Protein AF-A0A7C1J366-F1 (afdb_monomer_lite)

pLDDT: mean 77.68, std 18.74, range [32.16, 97.38]

Radius of gyration: 29.58 Å; chains: 1; bounding box: 97×40×76 Å

Structure (mmCIF, N/CA/C/O backbone):
data_AF-A0A7C1J366-F1
#
_entry.id   AF-A0A7C1J366-F1
#
loop_
_atom_site.group_PDB
_atom_site.id
_atom_site.type_symbol
_atom_site.label_atom_id
_atom_site.label_alt_id
_atom_site.label_comp_id
_atom_site.label_asym_id
_atom_site.label_entity_id
_atom_site.label_seq_id
_atom_site.pdbx_PDB_ins_code
_atom_site.Cartn_x
_atom_site.Cartn_y
_atom_site.Cartn_z
_atom_site.occupancy
_atom_site.B_iso_or_equiv
_atom_site.auth_seq_id
_atom_site.auth_comp_id
_atom_site.auth_asym_id
_atom_site.auth_atom_id
_atom_site.pdbx_PDB_model_num
ATOM 1 N N . MET A 1 1 ? -2.722 27.317 -12.656 1.00 33.97 1 MET A N 1
ATOM 2 C CA . MET A 1 1 ? -3.187 26.044 -12.069 1.00 33.97 1 MET A CA 1
ATOM 3 C C . MET A 1 1 ? -2.224 24.951 -12.498 1.00 33.97 1 MET A C 1
ATOM 5 O O . MET A 1 1 ? -2.303 24.473 -13.621 1.00 33.97 1 MET A O 1
ATOM 9 N N . THR A 1 2 ? -1.242 24.641 -11.659 1.00 32.16 2 THR A N 1
ATOM 10 C CA . THR A 1 2 ? -0.221 23.619 -11.919 1.00 32.16 2 THR A CA 1
ATOM 11 C C . THR A 1 2 ? -0.740 22.304 -11.351 1.00 32.16 2 THR A C 1
ATOM 13 O O . THR A 1 2 ? -0.816 22.139 -10.141 1.00 32.16 2 THR A O 1
ATOM 16 N N . LYS A 1 3 ? -1.196 21.409 -12.230 1.00 42.47 3 LYS A N 1
ATOM 17 C CA . LYS A 1 3 ? -1.697 20.077 -11.874 1.00 42.47 3 LYS A CA 1
ATOM 18 C C . LYS A 1 3 ? -0.502 19.249 -11.385 1.00 42.47 3 LYS A C 1
ATOM 20 O O . LYS A 1 3 ? 0.355 18.898 -12.195 1.00 42.47 3 LYS A O 1
ATOM 25 N N . THR A 1 4 ? -0.387 19.021 -10.079 1.00 45.22 4 THR A N 1
ATOM 26 C CA . THR A 1 4 ? 0.684 18.196 -9.503 1.00 45.22 4 THR A CA 1
ATOM 27 C C . THR A 1 4 ? 0.460 16.754 -9.952 1.00 45.22 4 THR A C 1
ATOM 29 O O . THR A 1 4 ? -0.556 16.151 -9.617 1.00 45.22 4 THR A O 1
ATOM 32 N N . ARG A 1 5 ? 1.351 16.236 -10.800 1.00 50.66 5 ARG A N 1
ATOM 33 C CA . ARG A 1 5 ? 1.249 14.886 -11.367 1.00 50.66 5 ARG A CA 1
ATOM 34 C C . ARG A 1 5 ? 1.701 13.880 -10.311 1.00 50.66 5 ARG A C 1
ATOM 36 O O . ARG A 1 5 ? 2.807 14.007 -9.798 1.00 50.66 5 ARG A O 1
ATOM 43 N N . SER A 1 6 ? 0.847 12.911 -9.985 1.00 59.91 6 SER A N 1
ATOM 44 C CA . SER A 1 6 ? 1.122 11.853 -8.996 1.00 59.91 6 SER A CA 1
ATOM 45 C C . SER A 1 6 ? 1.938 10.686 -9.578 1.00 59.91 6 SER A C 1
ATOM 47 O O . SER A 1 6 ? 2.072 9.643 -8.941 1.00 59.91 6 SER A O 1
ATOM 49 N N . SER A 1 7 ? 2.443 10.826 -10.802 1.00 71.31 7 SER A N 1
ATOM 50 C CA . SER A 1 7 ? 3.133 9.775 -11.539 1.00 71.31 7 SER A CA 1
ATOM 51 C C . SER A 1 7 ? 4.646 9.962 -11.530 1.00 71.31 7 SER A C 1
ATOM 53 O O . SER A 1 7 ? 5.174 11.064 -11.711 1.00 71.31 7 SER A O 1
ATOM 55 N N . SER A 1 8 ? 5.355 8.846 -11.377 1.00 75.38 8 SER A N 1
ATOM 56 C CA . SER A 1 8 ? 6.810 8.804 -11.486 1.00 75.38 8 SER A CA 1
ATOM 57 C C . SER A 1 8 ? 7.210 8.591 -12.949 1.00 75.38 8 SER A C 1
ATOM 59 O O . SER A 1 8 ? 6.760 7.620 -13.566 1.00 75.38 8 SER A O 1
ATOM 61 N N . PRO A 1 9 ? 8.045 9.469 -13.539 1.00 88.75 9 PRO A N 1
ATOM 62 C CA . PRO A 1 9 ? 8.523 9.269 -14.898 1.00 88.75 9 PRO A CA 1
ATOM 63 C C . PRO A 1 9 ? 9.498 8.091 -14.950 1.00 88.75 9 PRO A C 1
ATOM 65 O O . PRO A 1 9 ? 10.551 8.119 -14.315 1.00 88.75 9 PRO A O 1
ATOM 68 N N . MET A 1 10 ? 9.183 7.096 -15.773 1.00 88.75 10 MET A N 1
ATOM 69 C CA . MET A 1 10 ? 10.062 5.971 -16.078 1.00 88.75 10 MET A CA 1
ATOM 70 C C . MET A 1 10 ? 10.654 6.113 -17.483 1.00 88.75 10 MET A C 1
ATOM 72 O O . MET A 1 10 ? 9.928 6.441 -18.426 1.00 88.75 10 MET A O 1
ATOM 76 N N . PRO A 1 11 ? 11.963 5.874 -17.670 1.00 91.44 11 PRO A N 1
ATOM 77 C CA . PRO A 1 11 ? 12.565 5.758 -18.990 1.00 91.44 11 PRO A CA 1
ATOM 78 C C . PRO A 1 11 ? 11.819 4.741 -19.858 1.00 91.44 11 PRO A C 1
ATOM 80 O O . PRO A 1 11 ? 11.617 3.591 -19.477 1.00 91.44 11 PRO A O 1
ATOM 83 N N . ARG A 1 12 ? 11.438 5.136 -21.073 1.00 93.44 12 ARG A N 1
ATOM 84 C CA . ARG A 1 12 ? 10.648 4.285 -21.975 1.00 93.44 12 ARG A CA 1
ATOM 85 C C . ARG A 1 12 ? 11.358 2.979 -22.346 1.00 93.44 12 ARG A C 1
ATOM 87 O O . ARG A 1 12 ? 10.708 1.989 -22.644 1.00 93.44 12 ARG A O 1
ATOM 94 N N . ASN A 1 13 ? 12.689 2.963 -22.334 1.00 92.31 13 ASN A N 1
ATOM 95 C CA . ASN A 1 13 ? 13.483 1.756 -22.568 1.00 92.31 13 ASN A CA 1
ATOM 96 C C . ASN A 1 13 ? 13.449 0.754 -21.401 1.00 92.31 13 ASN A C 1
ATOM 98 O O . ASN A 1 13 ? 13.840 -0.388 -21.617 1.00 92.31 13 ASN A O 1
ATOM 102 N N . GLN A 1 14 ? 13.006 1.164 -20.210 1.00 94.62 14 GLN A N 1
ATOM 103 C CA . GLN A 1 14 ? 12.816 0.284 -19.054 1.00 94.62 14 GLN A CA 1
ATOM 104 C C . GLN A 1 14 ? 11.424 -0.348 -19.018 1.00 94.62 14 GLN A C 1
ATOM 106 O O . GLN A 1 14 ? 11.221 -1.276 -18.246 1.00 94.62 14 GLN A O 1
ATOM 111 N N . VAL A 1 15 ? 10.481 0.114 -19.845 1.00 94.81 15 VAL A N 1
ATOM 112 C CA . VAL A 1 15 ? 9.147 -0.487 -19.963 1.00 94.81 15 VAL A CA 1
ATOM 113 C C . VAL A 1 15 ? 9.101 -1.324 -21.240 1.00 94.81 15 VAL A C 1
ATOM 115 O O . VAL A 1 15 ? 9.278 -0.808 -22.348 1.00 94.81 15 VAL A O 1
ATOM 118 N N . PHE A 1 16 ? 8.910 -2.631 -21.100 1.00 96.44 16 PHE A N 1
ATOM 119 C CA . PHE A 1 16 ? 8.912 -3.578 -22.217 1.00 96.44 16 PHE A CA 1
ATOM 120 C C . PHE A 1 16 ? 7.967 -4.750 -21.972 1.00 96.44 16 PHE A C 1
ATOM 122 O O . PHE A 1 16 ? 7.387 -4.895 -20.900 1.00 96.44 16 PHE A O 1
ATOM 129 N N . ILE A 1 17 ? 7.780 -5.553 -23.012 1.00 97.12 17 ILE A N 1
ATOM 130 C CA . ILE A 1 17 ? 6.954 -6.752 -22.997 1.00 97.12 17 ILE A CA 1
ATOM 131 C C . ILE A 1 17 ? 7.891 -7.957 -22.960 1.00 97.12 17 ILE A C 1
ATOM 133 O O . ILE A 1 17 ? 8.842 -8.028 -23.749 1.00 97.12 17 ILE A O 1
ATOM 137 N N . LEU A 1 18 ? 7.634 -8.876 -22.036 1.00 96.94 18 LEU A N 1
ATOM 138 C CA . LEU A 1 18 ? 8.323 -10.160 -21.958 1.00 96.94 18 LEU A CA 1
ATOM 139 C C . LEU A 1 18 ? 7.844 -11.119 -23.065 1.00 96.94 18 LEU A C 1
ATOM 141 O O . LEU A 1 18 ? 6.900 -10.831 -23.803 1.00 96.94 18 LEU A O 1
ATOM 145 N N . ASP A 1 19 ? 8.526 -12.245 -23.229 1.00 97.38 19 ASP A N 1
ATOM 146 C CA . ASP A 1 19 ? 8.168 -13.295 -24.188 1.00 97.38 19 ASP A CA 1
ATOM 147 C C . ASP A 1 19 ? 6.791 -13.932 -23.913 1.00 97.38 19 ASP A C 1
ATOM 149 O O . ASP A 1 19 ? 6.092 -14.317 -24.852 1.00 97.38 19 ASP A O 1
ATOM 153 N N . ASP A 1 20 ? 6.369 -13.956 -22.648 1.00 95.31 20 ASP A N 1
ATOM 154 C CA . ASP A 1 20 ? 5.039 -14.374 -22.186 1.00 95.31 20 ASP A CA 1
ATOM 155 C C . ASP A 1 20 ? 3.918 -13.353 -22.478 1.00 95.31 20 ASP A C 1
ATOM 157 O O . ASP A 1 20 ? 2.737 -13.650 -22.286 1.00 95.31 20 ASP A O 1
ATOM 161 N N . GLY A 1 21 ? 4.264 -12.160 -22.976 1.00 95.25 21 GLY A N 1
ATOM 162 C CA . GLY A 1 21 ? 3.322 -11.082 -23.274 1.00 95.25 21 GLY A CA 1
ATOM 163 C C . GLY A 1 21 ? 3.007 -10.152 -22.097 1.00 95.25 21 GLY A C 1
ATOM 164 O O . GLY A 1 21 ? 2.276 -9.177 -22.292 1.00 95.25 21 GLY A O 1
ATOM 165 N N . SER A 1 22 ? 3.559 -10.391 -20.904 1.00 94.69 22 SER A N 1
ATOM 166 C CA . SER A 1 22 ? 3.418 -9.485 -19.762 1.00 94.69 22 SER A CA 1
ATOM 167 C C . SER A 1 22 ? 4.140 -8.168 -20.014 1.00 94.69 22 SER A C 1
ATOM 169 O O . SER A 1 22 ? 5.283 -8.137 -20.478 1.00 94.69 22 SER A O 1
ATOM 171 N N . VAL A 1 23 ? 3.492 -7.062 -19.647 1.00 95.44 23 VAL A N 1
ATOM 172 C CA . VAL A 1 23 ? 4.115 -5.739 -19.672 1.00 95.44 23 VAL A CA 1
ATOM 173 C C . VAL A 1 23 ? 4.794 -5.486 -18.332 1.00 95.44 23 VAL A C 1
ATOM 175 O O . VAL A 1 23 ? 4.171 -5.596 -17.275 1.00 95.44 23 VAL A O 1
ATOM 178 N N . VAL A 1 24 ? 6.076 -5.140 -18.370 1.00 95.25 24 VAL A N 1
ATOM 179 C CA . VAL A 1 24 ? 6.901 -4.987 -17.174 1.00 95.25 24 VAL A CA 1
ATOM 180 C C . VAL A 1 24 ? 7.697 -3.688 -17.185 1.00 95.25 24 VAL A C 1
ATOM 182 O O . VAL A 1 24 ? 7.993 -3.129 -18.243 1.00 95.25 24 VAL A O 1
ATOM 185 N N . VAL A 1 25 ? 8.085 -3.236 -15.994 1.00 94.50 25 VAL A N 1
ATOM 186 C CA . VAL A 1 25 ? 9.129 -2.229 -15.785 1.00 94.50 25 VAL A CA 1
ATOM 187 C C . VAL A 1 25 ? 10.386 -2.892 -15.219 1.00 94.50 25 VAL A C 1
ATOM 189 O O . VAL A 1 25 ? 10.317 -3.727 -14.315 1.00 94.50 25 VAL A O 1
ATOM 192 N N . GLN A 1 26 ? 11.552 -2.540 -15.752 1.00 93.12 26 GLN A N 1
ATOM 193 C CA . GLN A 1 26 ? 12.842 -3.033 -15.285 1.00 93.12 26 GLN A CA 1
ATOM 194 C C . GLN A 1 26 ? 13.461 -2.095 -14.254 1.00 93.12 26 GLN A C 1
ATOM 196 O O . GLN A 1 26 ? 13.770 -0.943 -14.550 1.00 93.12 26 GLN A O 1
ATOM 201 N N . TRP A 1 27 ? 13.721 -2.639 -13.065 1.00 89.00 27 TRP A N 1
ATOM 202 C CA . TRP A 1 27 ? 14.336 -1.912 -11.954 1.00 89.00 27 TRP A CA 1
ATOM 203 C C . TRP A 1 27 ? 15.840 -2.167 -11.850 1.00 89.00 27 TRP A C 1
ATOM 205 O O . TRP A 1 27 ? 16.605 -1.264 -11.518 1.00 89.00 27 TRP A O 1
ATOM 215 N N . THR A 1 28 ? 16.270 -3.401 -12.125 1.00 89.81 28 THR A N 1
ATOM 216 C CA . THR A 1 28 ? 17.684 -3.803 -12.141 1.00 89.81 28 THR A CA 1
ATOM 217 C C . THR A 1 28 ? 17.957 -4.749 -13.310 1.00 89.81 28 THR A C 1
ATOM 219 O O . THR A 1 28 ? 17.043 -5.179 -14.012 1.00 89.81 28 THR A O 1
ATOM 222 N N . GLU A 1 29 ? 19.218 -5.124 -13.522 1.00 86.62 29 GLU A N 1
ATOM 223 C CA . GLU A 1 29 ? 19.607 -6.053 -14.593 1.00 86.62 29 GLU A CA 1
ATOM 224 C C . GLU A 1 29 ? 18.942 -7.434 -14.498 1.00 86.62 29 GLU A C 1
ATOM 226 O O . GLU A 1 29 ? 18.790 -8.091 -15.521 1.00 86.62 29 GLU A O 1
ATOM 231 N N . ALA A 1 30 ? 18.528 -7.852 -13.298 1.00 91.06 30 ALA A N 1
ATOM 232 C CA . ALA A 1 30 ? 17.958 -9.175 -13.035 1.00 91.06 30 ALA A CA 1
ATOM 233 C C . ALA A 1 30 ? 16.549 -9.129 -12.420 1.00 91.06 30 ALA A C 1
ATOM 235 O O . ALA A 1 30 ? 16.039 -10.160 -11.981 1.00 91.06 30 ALA A O 1
ATOM 236 N N . ARG A 1 31 ? 15.916 -7.948 -12.346 1.00 92.62 31 ARG A N 1
ATOM 237 C CA . ARG A 1 31 ? 14.615 -7.775 -11.686 1.00 92.62 31 ARG A CA 1
ATOM 238 C C . ARG A 1 31 ? 13.696 -6.854 -12.475 1.00 92.62 31 ARG A C 1
ATOM 240 O O . ARG A 1 31 ? 14.043 -5.707 -12.772 1.00 92.62 31 ARG A O 1
ATOM 247 N N . VAL A 1 32 ? 12.495 -7.357 -12.733 1.00 94.88 32 VAL A N 1
ATOM 248 C CA . VAL A 1 32 ? 11.391 -6.622 -13.358 1.00 94.88 32 VAL A CA 1
ATOM 249 C C . VAL A 1 32 ? 10.145 -6.705 -12.481 1.00 94.88 32 VAL A C 1
ATOM 251 O O . VAL A 1 32 ? 10.049 -7.560 -11.596 1.00 94.88 32 VAL A O 1
ATOM 254 N N . GLN A 1 33 ? 9.201 -5.805 -12.715 1.00 93.06 33 GLN A N 1
ATOM 255 C CA . GLN A 1 33 ? 7.905 -5.771 -12.054 1.00 93.06 33 GLN A CA 1
ATOM 256 C C . GLN A 1 33 ? 6.809 -5.722 -13.108 1.00 93.06 33 GLN A C 1
ATOM 258 O O . GLN A 1 33 ? 6.866 -4.905 -14.025 1.00 93.06 33 GLN A O 1
ATOM 263 N N . ASP A 1 34 ? 5.822 -6.594 -12.975 1.00 92.81 34 ASP A N 1
ATOM 264 C CA . ASP A 1 34 ? 4.633 -6.577 -13.813 1.00 92.81 34 ASP A CA 1
ATOM 265 C C . ASP A 1 34 ? 3.788 -5.334 -13.519 1.00 92.81 34 ASP A C 1
ATOM 267 O O . ASP A 1 34 ? 3.461 -5.065 -12.365 1.00 92.81 34 ASP A O 1
ATOM 271 N N . ILE A 1 35 ? 3.455 -4.555 -14.551 1.00 89.56 35 ILE A N 1
ATOM 272 C CA . ILE A 1 35 ? 2.792 -3.260 -14.341 1.00 89.56 35 ILE A CA 1
ATOM 273 C C . ILE A 1 35 ? 1.302 -3.388 -14.015 1.00 89.56 35 ILE A C 1
ATOM 275 O O . ILE A 1 35 ? 0.712 -2.439 -13.512 1.00 89.56 35 ILE A O 1
ATOM 279 N N . GLN A 1 36 ? 0.685 -4.530 -14.329 1.00 86.56 36 GLN A N 1
ATOM 280 C CA . GLN A 1 36 ? -0.735 -4.771 -14.071 1.00 86.56 36 GLN A CA 1
ATOM 281 C C . GLN A 1 36 ? -0.950 -5.323 -12.664 1.00 86.56 36 GLN A C 1
ATOM 283 O O . GLN A 1 36 ? -1.889 -4.933 -11.979 1.00 86.56 36 GLN A O 1
ATOM 288 N N . THR A 1 37 ? -0.078 -6.233 -12.234 1.00 85.12 37 THR A N 1
ATOM 289 C CA . THR A 1 37 ? -0.205 -6.941 -10.950 1.00 85.12 37 THR A CA 1
ATOM 290 C C . THR A 1 37 ? 0.693 -6.374 -9.855 1.00 85.12 37 THR A C 1
ATOM 292 O O . THR A 1 37 ? 0.462 -6.643 -8.680 1.00 85.12 37 THR A O 1
ATOM 295 N N . GLY A 1 38 ? 1.738 -5.626 -10.213 1.00 87.12 38 GLY A N 1
ATOM 296 C CA . GLY A 1 38 ? 2.754 -5.145 -9.276 1.00 87.12 38 GLY A CA 1
ATOM 297 C C . GLY A 1 38 ? 3.751 -6.214 -8.812 1.00 87.12 38 GLY A C 1
ATOM 298 O O . GLY A 1 38 ? 4.666 -5.908 -8.046 1.00 87.12 38 GLY A O 1
ATOM 299 N N . VAL A 1 39 ? 3.619 -7.460 -9.279 1.00 87.44 39 VAL A N 1
ATOM 300 C CA . VAL A 1 39 ? 4.450 -8.588 -8.842 1.00 87.44 39 VAL A CA 1
ATOM 301 C C . VAL A 1 39 ? 5.865 -8.471 -9.402 1.00 87.44 39 VAL A C 1
ATOM 303 O O . VAL A 1 39 ? 6.073 -8.309 -10.609 1.00 87.44 39 VAL A O 1
ATOM 306 N N . TYR A 1 40 ? 6.858 -8.608 -8.522 1.00 92.50 40 TYR A N 1
ATOM 307 C CA . TYR A 1 40 ? 8.259 -8.705 -8.915 1.00 92.50 40 TYR A CA 1
ATOM 308 C C . TYR A 1 40 ? 8.611 -10.110 -9.381 1.00 92.50 40 TYR A C 1
ATOM 310 O O . TYR A 1 40 ? 8.213 -11.104 -8.776 1.00 92.50 40 TYR A O 1
ATOM 318 N N . ARG A 1 41 ? 9.441 -10.184 -10.418 1.00 93.31 41 ARG A N 1
ATOM 319 C CA . ARG A 1 41 ? 9.977 -11.444 -10.923 1.00 93.31 41 ARG A CA 1
ATOM 320 C C . ARG A 1 41 ? 11.443 -11.300 -11.319 1.00 93.31 41 ARG A C 1
ATOM 322 O O . ARG A 1 41 ? 11.921 -10.207 -11.644 1.00 93.31 41 ARG A O 1
ATOM 329 N N . ASN A 1 42 ? 12.151 -12.424 -11.262 1.00 95.19 42 ASN A N 1
ATOM 330 C CA . ASN A 1 42 ? 13.498 -12.519 -11.808 1.00 95.19 42 ASN A CA 1
ATOM 331 C C . ASN A 1 42 ? 13.432 -12.315 -13.321 1.00 95.19 42 ASN A C 1
ATOM 333 O O . ASN A 1 42 ? 12.491 -12.770 -13.967 1.00 95.19 42 ASN A O 1
ATOM 337 N N . TYR A 1 43 ? 14.432 -11.631 -13.859 1.00 95.06 43 TYR A N 1
ATOM 338 C CA . TYR A 1 43 ? 14.529 -11.327 -15.277 1.00 95.06 43 TYR A CA 1
ATOM 339 C C . TYR A 1 43 ? 15.848 -11.836 -15.840 1.00 95.06 43 TYR A C 1
ATOM 341 O O . TYR A 1 43 ? 16.922 -11.575 -15.293 1.00 95.06 43 TYR A O 1
ATOM 349 N N . SER A 1 44 ? 15.756 -12.544 -16.958 1.00 94.06 44 SER A N 1
ATOM 350 C CA . SER A 1 44 ? 16.869 -12.888 -17.825 1.00 94.06 44 SER A CA 1
ATOM 351 C C . SER A 1 44 ? 16.729 -12.146 -19.156 1.00 94.06 44 SER A C 1
ATOM 353 O O . SER A 1 44 ? 15.622 -12.025 -19.673 1.00 94.06 44 SER A O 1
ATOM 355 N N . PRO A 1 45 ? 17.832 -11.742 -19.812 1.00 94.00 45 PRO A N 1
ATOM 356 C CA . PRO A 1 45 ? 17.776 -11.181 -21.165 1.00 94.00 45 PRO A CA 1
ATOM 357 C C . PRO A 1 45 ? 17.087 -12.076 -22.209 1.00 94.00 45 PRO A C 1
ATOM 359 O O . PRO A 1 45 ? 16.720 -11.590 -23.273 1.00 94.00 45 PRO A O 1
ATOM 362 N N . LYS A 1 46 ? 16.934 -13.379 -21.931 1.00 96.06 46 LYS A N 1
ATOM 363 C CA . LYS A 1 46 ? 16.194 -14.323 -22.781 1.00 96.06 46 LYS A CA 1
ATOM 364 C C . LYS A 1 46 ? 14.678 -14.133 -22.716 1.00 96.06 46 LYS A C 1
ATOM 366 O O . LYS A 1 46 ? 14.013 -14.459 -23.688 1.00 96.06 46 LYS A O 1
ATOM 371 N N . ASP A 1 47 ? 14.182 -13.582 -21.612 1.00 94.31 47 ASP A N 1
ATOM 372 C CA . ASP A 1 47 ? 12.758 -13.341 -21.365 1.00 94.31 47 ASP A CA 1
ATOM 373 C C . ASP A 1 47 ? 12.299 -12.042 -22.051 1.00 94.31 47 ASP A C 1
ATOM 375 O O . ASP A 1 47 ? 11.118 -11.710 -22.072 1.00 94.31 47 ASP A O 1
ATOM 379 N N . PHE A 1 48 ? 13.234 -11.258 -22.604 1.00 96.62 48 PHE A N 1
ATOM 380 C CA . PHE A 1 48 ? 12.911 -10.049 -23.347 1.00 96.62 48 PHE A CA 1
ATOM 381 C C . PHE A 1 48 ? 12.169 -10.399 -24.641 1.00 96.62 48 PHE A C 1
ATOM 383 O O . PHE A 1 48 ? 12.750 -10.959 -25.571 1.00 96.62 48 PHE A O 1
ATOM 390 N N . GLY A 1 49 ? 10.904 -9.990 -24.733 1.00 96.50 49 GLY A N 1
ATOM 391 C CA . GLY A 1 49 ? 10.113 -10.112 -25.950 1.00 96.50 49 GLY A CA 1
ATOM 392 C C . GLY A 1 49 ? 10.372 -8.938 -26.888 1.00 96.50 49 GLY A C 1
ATOM 393 O O . GLY A 1 49 ? 11.047 -9.058 -27.913 1.00 96.50 49 GLY A O 1
ATOM 394 N N . ARG A 1 50 ? 9.808 -7.772 -26.556 1.00 97.19 50 ARG A N 1
ATOM 395 C CA . ARG A 1 50 ? 9.949 -6.554 -27.370 1.00 97.19 50 ARG A CA 1
ATOM 396 C C . ARG A 1 50 ? 9.617 -5.279 -26.606 1.00 97.19 50 ARG A C 1
ATOM 398 O O . ARG A 1 50 ? 8.988 -5.292 -25.556 1.00 97.19 50 ARG A O 1
ATOM 405 N N . ARG A 1 51 ? 9.987 -4.137 -27.188 1.00 95.62 51 ARG A N 1
ATOM 406 C CA . ARG A 1 51 ? 9.610 -2.809 -26.676 1.00 95.62 51 ARG A CA 1
ATOM 407 C C . ARG A 1 51 ? 8.139 -2.493 -26.955 1.00 95.62 51 ARG A C 1
ATOM 409 O O . ARG A 1 51 ? 7.596 -2.956 -27.962 1.00 95.62 51 ARG A O 1
ATOM 416 N N . LEU A 1 52 ? 7.549 -1.637 -26.116 1.00 95.25 52 LEU A N 1
ATOM 417 C CA . LEU A 1 52 ?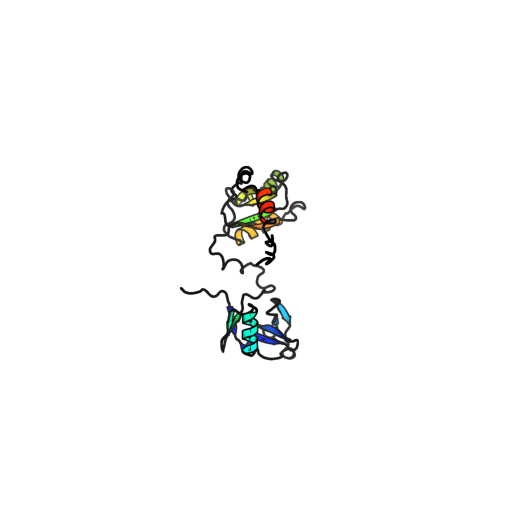 6.211 -1.100 -26.360 1.00 95.25 52 LEU A CA 1
ATOM 418 C C . LEU A 1 52 ? 6.222 -0.086 -27.500 1.00 95.25 52 LEU A C 1
ATOM 420 O O . LEU A 1 52 ? 7.005 0.877 -27.515 1.00 95.25 52 LEU A O 1
ATOM 424 N N . ASN A 1 53 ? 5.297 -0.281 -28.429 1.00 96.25 53 ASN A N 1
ATOM 425 C CA . ASN A 1 53 ? 4.973 0.718 -29.435 1.00 96.25 53 ASN A CA 1
ATOM 426 C C . ASN A 1 53 ? 3.982 1.761 -28.874 1.00 96.25 53 ASN A C 1
ATOM 428 O O . ASN A 1 53 ? 3.446 1.612 -27.777 1.00 96.25 53 ASN A O 1
ATOM 432 N N . ASP A 1 54 ? 3.765 2.849 -29.615 1.00 96.44 54 ASP A N 1
ATOM 433 C CA . ASP A 1 54 ? 2.862 3.925 -29.176 1.00 96.44 54 ASP A CA 1
ATOM 434 C C . ASP A 1 54 ? 1.407 3.454 -29.053 1.00 96.44 54 ASP A C 1
ATOM 436 O O . ASP A 1 54 ? 0.694 3.917 -28.173 1.00 96.44 54 ASP A O 1
ATOM 440 N N . TYR A 1 55 ? 0.978 2.504 -29.888 1.00 96.94 55 TYR A N 1
ATOM 441 C CA . TYR A 1 55 ? -0.376 1.952 -29.832 1.00 96.94 55 TYR A CA 1
ATOM 442 C C . TYR A 1 55 ? -0.633 1.199 -28.518 1.00 96.94 55 TYR A C 1
ATOM 444 O O . TYR A 1 55 ? -1.697 1.317 -27.923 1.00 96.94 55 TYR A O 1
ATOM 452 N N . GLU A 1 56 ? 0.355 0.457 -28.025 1.00 95.50 56 GLU A N 1
ATOM 453 C CA . GLU A 1 56 ? 0.272 -0.254 -26.749 1.00 95.50 56 GLU A CA 1
ATOM 454 C C . GLU A 1 56 ? 0.299 0.690 -25.559 1.00 95.50 56 GLU A C 1
ATOM 456 O O . GLU A 1 56 ? -0.443 0.479 -24.606 1.00 95.50 56 GLU A O 1
ATOM 461 N N . LEU A 1 57 ? 1.120 1.740 -25.625 1.00 94.69 57 LEU A N 1
ATOM 462 C CA . LEU A 1 57 ? 1.123 2.779 -24.601 1.00 94.69 57 LEU A CA 1
ATOM 463 C C . LEU A 1 57 ? -0.234 3.488 -24.542 1.00 94.69 57 LEU A C 1
ATOM 465 O O . LEU A 1 57 ? -0.766 3.663 -23.451 1.00 94.69 57 LEU A O 1
ATOM 469 N N . GLU A 1 58 ? -0.844 3.812 -25.685 1.00 95.19 58 GLU A N 1
ATOM 470 C CA . GLU A 1 58 ? -2.186 4.403 -25.694 1.00 95.19 58 GLU A CA 1
ATOM 471 C C . GLU A 1 58 ? -3.223 3.449 -25.080 1.00 95.19 58 GLU A C 1
ATOM 473 O O . GLU A 1 58 ? -4.005 3.872 -24.234 1.00 95.19 58 GLU A O 1
ATOM 478 N N . ARG A 1 59 ? -3.170 2.141 -25.375 1.00 93.44 59 ARG A N 1
ATOM 479 C CA . ARG A 1 59 ? -4.062 1.162 -24.718 1.00 93.44 59 ARG A CA 1
ATOM 480 C C . ARG A 1 59 ? -3.849 1.085 -23.206 1.00 93.44 59 ARG A C 1
ATOM 482 O O . ARG A 1 59 ? -4.820 1.006 -22.462 1.00 93.44 59 ARG A O 1
ATOM 489 N N . LEU A 1 60 ? -2.603 1.115 -22.732 1.00 90.94 60 LEU A N 1
ATOM 490 C CA . LEU A 1 60 ? -2.317 1.134 -21.292 1.00 90.94 60 LEU A CA 1
ATOM 491 C C . LEU A 1 60 ? -2.828 2.414 -20.623 1.00 90.94 60 LEU A C 1
ATOM 493 O O . LEU A 1 60 ? -3.206 2.394 -19.452 1.00 90.94 60 LEU A O 1
ATOM 497 N N . LYS A 1 61 ? -2.851 3.525 -21.362 1.00 90.50 61 LYS A N 1
ATOM 498 C CA . LYS A 1 61 ? -3.387 4.801 -20.892 1.00 90.50 61 LYS A CA 1
ATOM 499 C C . LYS A 1 61 ? -4.908 4.760 -20.797 1.00 90.50 61 LYS A C 1
ATOM 501 O O . LYS A 1 61 ? -5.463 5.155 -19.779 1.00 90.50 61 LYS A O 1
ATOM 506 N N . GLU A 1 62 ? -5.575 4.213 -21.814 1.00 87.50 62 GLU A N 1
ATOM 507 C CA . GLU A 1 62 ? -7.023 3.957 -21.804 1.00 87.50 62 GLU A CA 1
ATOM 508 C C . GLU A 1 62 ? -7.439 3.028 -20.651 1.00 87.50 62 GLU A C 1
ATOM 510 O O . GLU A 1 62 ? -8.511 3.195 -20.077 1.00 87.50 62 GLU A O 1
ATOM 515 N N . GLN A 1 63 ? -6.576 2.079 -20.276 1.00 84.94 63 GLN A N 1
ATOM 516 C CA . GLN A 1 63 ? -6.773 1.175 -19.138 1.00 84.94 63 GLN A CA 1
ATOM 517 C C . GLN A 1 63 ? -6.482 1.813 -17.770 1.00 84.94 63 GLN A C 1
ATOM 519 O O . GLN A 1 63 ? -6.670 1.157 -16.749 1.00 84.94 63 GLN A O 1
ATOM 524 N N . GLY A 1 64 ? -6.006 3.062 -17.724 1.00 86.06 64 GLY A N 1
ATOM 525 C CA . GLY A 1 64 ? -5.646 3.732 -16.474 1.00 86.06 64 GLY A CA 1
ATOM 526 C C . GLY A 1 64 ? -4.394 3.165 -15.797 1.00 86.06 64 GLY A C 1
ATOM 527 O O . GLY A 1 64 ? -4.221 3.347 -14.598 1.00 86.06 64 GLY A O 1
ATOM 528 N N . ILE A 1 65 ? -3.519 2.478 -16.541 1.00 86.00 65 ILE A N 1
ATOM 529 C CA . ILE A 1 65 ? -2.242 1.946 -16.029 1.00 86.00 65 ILE A CA 1
ATOM 530 C C . ILE A 1 65 ? -1.133 3.000 -16.150 1.00 86.00 65 ILE A C 1
ATOM 532 O O . ILE A 1 65 ? -0.281 3.134 -15.269 1.00 86.00 65 ILE A O 1
ATOM 536 N N . ILE A 1 66 ? -1.159 3.796 -17.222 1.00 89.88 66 ILE A N 1
ATOM 537 C CA . ILE A 1 66 ? -0.241 4.925 -17.420 1.00 89.88 66 ILE A CA 1
ATOM 538 C C . ILE A 1 66 ? -1.017 6.238 -17.523 1.00 89.88 66 ILE A C 1
ATOM 540 O O . ILE A 1 66 ? -2.106 6.281 -18.087 1.00 89.88 66 ILE A O 1
ATOM 544 N N . GLU A 1 67 ? -0.447 7.322 -17.007 1.00 89.62 67 GLU A N 1
ATOM 545 C CA . GLU A 1 67 ? -1.048 8.658 -17.067 1.00 89.62 67 GLU A CA 1
ATOM 546 C C . GLU A 1 67 ? -0.746 9.333 -18.414 1.00 89.62 67 GLU A C 1
ATOM 548 O O . GLU A 1 67 ? -1.624 9.871 -19.092 1.00 89.62 67 GLU A O 1
ATOM 553 N N . GLU A 1 68 ? 0.523 9.300 -18.820 1.00 93.06 68 GLU A N 1
ATOM 554 C CA . GLU A 1 68 ? 1.021 9.959 -20.023 1.00 93.06 68 GLU A CA 1
ATOM 555 C C . GLU A 1 68 ? 2.286 9.252 -20.526 1.00 93.06 68 GLU A C 1
ATOM 557 O O . GLU A 1 68 ? 2.976 8.555 -19.783 1.00 93.06 68 GLU A O 1
ATOM 562 N N . TYR A 1 69 ? 2.632 9.444 -21.794 1.00 95.38 69 TYR A N 1
ATOM 563 C CA . TYR A 1 69 ? 3.915 9.011 -22.331 1.00 95.38 69 TYR A CA 1
ATOM 564 C C . TYR A 1 69 ? 4.418 9.979 -23.397 1.00 95.38 69 TYR A C 1
ATOM 566 O O . TYR A 1 69 ? 3.664 10.731 -24.012 1.00 95.38 69 TYR A O 1
ATOM 574 N N . ASN A 1 70 ? 5.725 9.947 -23.628 1.00 94.81 70 ASN A N 1
ATOM 575 C CA . ASN A 1 70 ? 6.363 10.639 -24.733 1.00 94.81 70 ASN A CA 1
ATOM 576 C C . ASN A 1 70 ? 7.457 9.752 -25.362 1.00 94.81 70 ASN A C 1
ATOM 578 O O . ASN A 1 70 ? 7.475 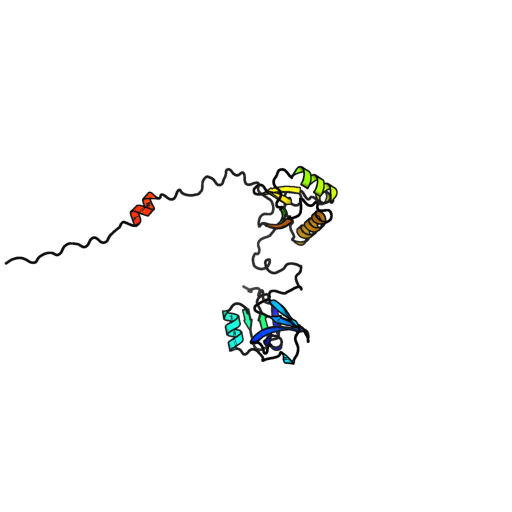8.526 -25.215 1.00 94.81 70 ASN A O 1
ATOM 582 N N . ARG A 1 71 ? 8.370 10.363 -26.124 1.00 94.44 71 ARG A N 1
ATOM 583 C CA . ARG A 1 71 ? 9.450 9.636 -26.812 1.00 94.44 71 ARG A CA 1
ATOM 584 C C . ARG A 1 71 ? 10.480 9.020 -25.860 1.00 94.44 71 ARG A C 1
ATOM 586 O O . ARG A 1 71 ? 11.062 7.997 -26.206 1.00 94.44 71 ARG A O 1
ATOM 593 N N . SER A 1 72 ? 10.731 9.631 -24.706 1.00 93.00 72 SER A N 1
ATOM 594 C CA . SER A 1 72 ? 11.783 9.222 -23.766 1.00 93.00 72 SER A CA 1
ATOM 595 C C . SER A 1 72 ? 11.251 8.579 -22.492 1.00 93.00 72 SER A C 1
ATOM 597 O O . SER A 1 72 ? 11.979 7.829 -21.846 1.00 93.00 72 SER A O 1
ATOM 599 N N . SER A 1 73 ? 10.009 8.874 -22.121 1.00 93.19 73 SER A N 1
ATOM 600 C CA . SER A 1 73 ? 9.489 8.630 -20.781 1.00 93.19 73 SER A CA 1
ATOM 601 C C . SER A 1 73 ? 8.036 8.172 -20.818 1.00 93.19 73 SER A C 1
ATOM 603 O O . SER A 1 73 ? 7.265 8.569 -21.692 1.00 93.19 73 SER A O 1
ATOM 605 N N . VAL A 1 74 ? 7.676 7.345 -19.846 1.00 92.69 74 VAL A N 1
ATOM 606 C CA . VAL A 1 74 ? 6.324 6.861 -19.578 1.00 92.69 74 VAL A CA 1
ATOM 607 C C . VAL A 1 74 ? 6.016 7.185 -18.120 1.00 92.69 74 VAL A C 1
ATOM 609 O O . VAL A 1 74 ? 6.810 6.875 -17.239 1.00 92.69 74 VAL A O 1
ATOM 612 N N . TRP A 1 75 ? 4.889 7.834 -17.863 1.00 91.88 75 TRP A N 1
ATOM 613 C CA . TRP A 1 75 ? 4.416 8.161 -16.524 1.00 91.88 75 TRP A CA 1
ATOM 614 C C . TRP A 1 75 ? 3.449 7.073 -16.089 1.00 91.88 75 TRP A C 1
ATOM 616 O O . TRP A 1 75 ? 2.311 7.031 -16.552 1.00 91.88 75 TRP A O 1
ATOM 626 N N . LEU A 1 76 ? 3.921 6.166 -15.239 1.00 86.44 76 LEU A N 1
ATOM 627 C CA . LEU A 1 76 ? 3.090 5.104 -14.683 1.00 86.44 76 LEU A CA 1
ATOM 628 C C . LEU A 1 76 ? 2.258 5.688 -13.535 1.00 86.44 76 LEU A C 1
ATOM 630 O O . LEU A 1 76 ? 2.779 6.481 -12.740 1.00 86.44 76 LEU A O 1
ATOM 634 N N . TYR A 1 77 ? 0.985 5.297 -13.434 1.00 79.44 77 TYR A N 1
ATOM 635 C CA . TYR A 1 77 ? 0.288 5.433 -12.156 1.00 79.44 77 TYR A CA 1
ATOM 636 C C . TYR A 1 77 ? 1.023 4.577 -11.125 1.00 79.44 77 TYR A C 1
ATOM 638 O O . TYR A 1 77 ? 1.677 3.604 -11.507 1.00 79.44 77 TYR A O 1
ATOM 646 N N . ALA A 1 78 ? 0.995 4.981 -9.852 1.00 62.53 78 ALA A N 1
ATOM 647 C CA . ALA A 1 78 ? 1.767 4.315 -8.810 1.00 62.53 78 ALA A CA 1
ATOM 648 C C . ALA A 1 78 ? 1.574 2.796 -8.897 1.00 62.53 78 ALA A C 1
ATOM 650 O O . ALA A 1 78 ? 0.468 2.288 -8.708 1.00 62.53 78 ALA A O 1
ATOM 651 N N . LEU A 1 79 ? 2.646 2.095 -9.271 1.00 57.25 79 LEU A N 1
ATOM 652 C CA . LEU A 1 79 ? 2.622 0.648 -9.383 1.00 57.25 79 LEU A CA 1
ATOM 653 C C . LEU A 1 79 ? 2.359 0.073 -7.986 1.00 57.25 79 LEU A C 1
ATOM 655 O O . LEU A 1 79 ? 2.820 0.664 -7.004 1.00 57.25 79 LEU A O 1
ATOM 659 N N . PRO A 1 80 ? 1.681 -1.079 -7.864 1.00 47.75 80 PRO A N 1
ATOM 660 C CA . PRO A 1 80 ? 1.643 -1.813 -6.608 1.00 47.75 80 PRO A CA 1
ATOM 661 C C . PRO A 1 80 ? 3.065 -2.318 -6.329 1.00 47.75 80 PRO A C 1
ATOM 663 O O . PRO A 1 80 ? 3.455 -3.398 -6.760 1.00 47.75 80 PRO A O 1
ATOM 666 N N . GLU A 1 81 ? 3.912 -1.494 -5.719 1.00 45.19 81 GLU A N 1
ATOM 667 C CA . GLU A 1 81 ? 5.280 -1.864 -5.365 1.00 45.19 81 GLU A CA 1
ATOM 668 C C . GLU A 1 81 ? 5.253 -2.969 -4.305 1.00 45.19 81 GLU A C 1
ATOM 670 O O . GLU A 1 81 ? 5.118 -2.718 -3.111 1.00 45.19 81 GLU A O 1
ATOM 675 N N . GLY A 1 82 ? 5.415 -4.218 -4.744 1.00 42.50 82 GLY A N 1
ATOM 676 C CA . GLY A 1 82 ? 5.818 -5.316 -3.875 1.00 42.50 82 GLY A CA 1
ATOM 677 C C . GLY A 1 82 ? 7.113 -4.997 -3.110 1.00 42.50 82 GLY A C 1
ATOM 678 O O . GLY A 1 82 ? 8.206 -4.929 -3.665 1.00 42.50 82 GLY A O 1
ATOM 679 N N . GLU A 1 83 ? 6.987 -4.850 -1.797 1.00 41.31 83 GLU A N 1
ATOM 680 C CA . GLU A 1 83 ? 8.086 -4.957 -0.827 1.00 41.31 83 GLU A CA 1
ATOM 681 C C . GLU A 1 83 ? 9.192 -3.886 -0.871 1.00 41.31 83 GLU A C 1
ATOM 683 O O . GLU A 1 83 ? 10.281 -4.104 -0.339 1.00 41.31 83 GLU A O 1
ATOM 688 N N . ARG A 1 84 ? 8.939 -2.700 -1.439 1.00 43.28 84 ARG A N 1
ATOM 689 C CA . ARG A 1 84 ? 9.723 -1.492 -1.091 1.00 43.28 84 ARG A CA 1
ATOM 690 C C . ARG A 1 84 ? 8.955 -0.463 -0.268 1.00 43.28 84 ARG A C 1
ATOM 692 O O . ARG A 1 84 ? 9.590 0.374 0.365 1.00 43.28 84 ARG A O 1
ATOM 699 N N . PHE A 1 85 ? 7.637 -0.614 -0.161 1.00 44.91 85 PHE A N 1
ATOM 700 C CA . PHE A 1 85 ? 6.818 0.094 0.815 1.00 44.91 85 PHE A CA 1
ATOM 701 C C . PHE A 1 85 ? 6.232 -0.898 1.826 1.00 44.91 85 PHE A C 1
ATOM 703 O O . PHE A 1 85 ? 5.044 -1.193 1.801 1.00 44.91 85 PHE A O 1
ATOM 710 N N . GLN A 1 86 ? 7.055 -1.384 2.761 1.00 39.88 86 GLN A N 1
ATOM 711 C CA . GLN A 1 86 ? 6.528 -1.740 4.092 1.00 39.88 86 GLN A CA 1
ATOM 712 C C . GLN A 1 86 ? 6.244 -0.486 4.944 1.00 39.88 86 GLN A C 1
ATOM 714 O O . GLN A 1 86 ? 5.983 -0.577 6.132 1.00 39.88 86 GLN A O 1
ATOM 719 N N . SER A 1 87 ? 6.241 0.691 4.321 1.00 40.53 87 SER A N 1
ATOM 720 C CA . SER A 1 87 ? 5.806 1.945 4.916 1.00 40.53 87 SER A CA 1
ATOM 721 C C . SER A 1 87 ? 5.074 2.708 3.814 1.00 40.53 87 SER A C 1
ATOM 723 O O . SER A 1 87 ? 5.695 3.295 2.932 1.00 40.53 87 SER A O 1
ATOM 725 N N . GLN A 1 88 ? 3.753 2.525 3.769 1.00 47.88 88 GLN A N 1
ATOM 726 C CA . GLN A 1 88 ? 2.760 3.585 3.571 1.00 47.88 88 GLN A CA 1
ATOM 727 C C . GLN A 1 88 ? 3.177 4.749 2.661 1.00 47.88 88 GLN A C 1
ATOM 729 O O . GLN A 1 88 ? 4.014 5.543 3.072 1.00 47.88 88 GLN A O 1
ATOM 734 N N . ARG A 1 89 ? 2.558 4.914 1.475 1.00 40.47 89 ARG A N 1
ATOM 735 C CA . ARG A 1 89 ? 2.467 6.231 0.788 1.00 40.47 89 ARG A CA 1
ATOM 736 C C . ARG A 1 89 ? 1.705 6.264 -0.544 1.00 40.47 89 ARG A C 1
ATOM 738 O O . ARG A 1 89 ? 2.084 7.019 -1.423 1.00 40.47 89 ARG A O 1
ATOM 745 N N . ILE A 1 90 ? 0.597 5.549 -0.745 1.00 39.91 90 ILE A N 1
ATOM 746 C CA . ILE A 1 90 ? -0.346 5.967 -1.811 1.00 39.91 90 ILE A CA 1
ATOM 747 C C . ILE A 1 90 ? -1.794 5.853 -1.332 1.00 39.91 90 ILE A C 1
ATOM 749 O O 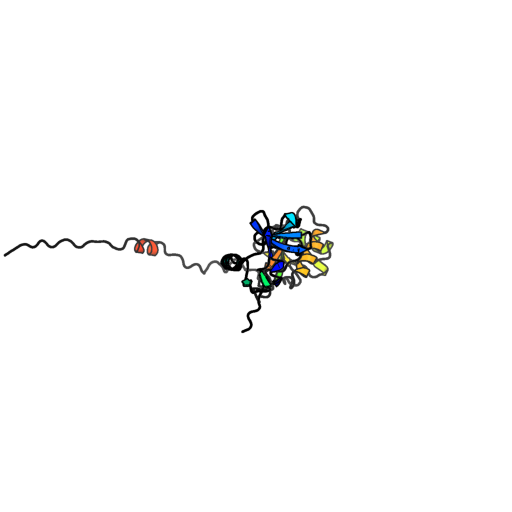. ILE A 1 90 ? -2.612 5.128 -1.881 1.00 39.91 90 ILE A O 1
ATOM 753 N N . LEU A 1 91 ? -2.121 6.623 -0.297 1.00 41.44 91 LEU A N 1
ATOM 754 C CA . LEU A 1 91 ? -3.462 7.195 -0.176 1.00 41.44 91 LEU A CA 1
ATOM 755 C C . LEU A 1 91 ? -3.442 8.597 0.453 1.00 41.44 91 LEU A C 1
ATOM 757 O O . LEU A 1 91 ? -4.491 9.072 0.862 1.00 41.44 91 LEU A O 1
ATOM 761 N N . GLU A 1 92 ? -2.287 9.261 0.575 1.00 41.91 92 GLU A N 1
ATOM 762 C CA . GLU A 1 92 ? -2.183 10.575 1.239 1.00 41.91 92 GLU A CA 1
ATOM 763 C C . GLU A 1 92 ? -2.207 11.765 0.268 1.00 41.91 92 GLU A C 1
ATOM 765 O O . GLU A 1 92 ? -2.510 12.880 0.674 1.00 41.91 92 GLU A O 1
ATOM 770 N N . SER A 1 93 ? -1.940 11.579 -1.029 1.00 42.25 93 SER A N 1
ATOM 771 C CA . SER A 1 93 ? -1.759 12.727 -1.939 1.00 42.25 93 SER A CA 1
ATOM 772 C C . SER A 1 93 ? -3.017 13.196 -2.682 1.00 42.25 93 SER A C 1
ATOM 774 O O . SER A 1 93 ? -2.943 14.172 -3.426 1.00 42.25 93 SER A O 1
ATOM 776 N N . THR A 1 94 ? -4.173 12.552 -2.493 1.00 40.75 94 THR A N 1
ATOM 777 C CA . THR A 1 94 ? -5.439 12.951 -3.149 1.00 40.75 94 THR A CA 1
ATOM 778 C C . THR A 1 94 ? -6.460 13.600 -2.222 1.00 40.75 94 THR A C 1
ATOM 780 O O . THR A 1 94 ? -7.465 14.118 -2.701 1.00 40.75 94 THR A O 1
ATOM 783 N N . SER A 1 95 ? -6.198 13.662 -0.921 1.00 44.16 95 SER A N 1
ATOM 784 C CA . SER A 1 95 ? -7.038 14.393 0.023 1.00 44.16 95 SER A CA 1
ATOM 785 C C . SER A 1 95 ? -6.144 15.320 0.825 1.00 44.16 95 SER A C 1
ATOM 787 O O . SER A 1 95 ? -5.438 14.879 1.719 1.00 44.16 95 SER A O 1
ATOM 789 N N . ASN A 1 96 ? -6.203 16.617 0.529 1.00 48.75 96 ASN A N 1
ATOM 790 C CA . ASN A 1 96 ? -5.636 17.694 1.349 1.00 48.75 96 ASN A CA 1
ATOM 791 C C . ASN A 1 96 ? -6.372 17.826 2.710 1.00 48.75 96 ASN A C 1
ATOM 793 O O . ASN A 1 96 ? -6.516 18.922 3.244 1.00 48.75 96 ASN A O 1
ATOM 797 N N . ALA A 1 97 ? -6.933 16.721 3.204 1.00 60.91 97 ALA A N 1
ATOM 798 C CA . ALA A 1 97 ? -7.642 16.595 4.459 1.00 60.91 97 ALA A CA 1
ATOM 799 C C . ALA A 1 97 ? -6.628 16.111 5.495 1.00 60.91 97 ALA A C 1
ATOM 801 O O . ALA A 1 97 ? -5.916 15.135 5.254 1.00 60.91 97 ALA A O 1
ATOM 802 N N . ALA A 1 98 ? -6.535 16.824 6.615 1.00 71.75 98 ALA A N 1
ATOM 803 C CA . ALA A 1 98 ? -5.757 16.363 7.753 1.00 71.75 98 ALA A CA 1
ATOM 804 C C . ALA A 1 98 ? -6.353 15.030 8.222 1.00 71.75 98 ALA A C 1
ATOM 806 O O . ALA A 1 98 ? -7.521 14.984 8.602 1.00 71.75 98 ALA A O 1
ATOM 807 N N . ARG A 1 99 ? -5.566 13.957 8.137 1.00 83.31 99 ARG A N 1
ATOM 808 C CA . ARG A 1 99 ? -5.934 12.652 8.679 1.00 83.31 99 ARG A CA 1
ATOM 809 C C . ARG A 1 99 ? -5.295 12.489 10.036 1.00 83.31 99 ARG A C 1
ATOM 811 O O . ARG A 1 99 ? -4.139 12.858 10.222 1.00 83.31 99 ARG A O 1
ATOM 818 N N . PHE A 1 100 ? -6.052 11.896 10.935 1.00 88.88 100 PHE A N 1
ATOM 819 C CA . PHE A 1 100 ? -5.597 11.532 12.256 1.00 88.88 100 PHE A CA 1
ATOM 820 C C . PHE A 1 100 ? -5.792 10.037 12.458 1.00 88.88 100 PHE A C 1
ATOM 822 O O . PHE A 1 100 ? -6.684 9.435 11.860 1.00 88.88 100 PHE A O 1
ATOM 829 N N . TYR A 1 101 ? -4.951 9.433 13.281 1.00 90.69 101 TYR A N 1
ATOM 830 C CA . TYR A 1 101 ? -4.825 7.989 13.395 1.00 90.69 101 TYR A CA 1
ATOM 831 C C . TYR A 1 101 ? -5.144 7.518 14.813 1.00 90.69 101 TYR A C 1
ATOM 833 O O . TYR A 1 101 ? -4.981 8.253 15.781 1.00 90.69 101 TYR A O 1
ATOM 841 N N . TYR A 1 102 ? -5.613 6.285 14.952 1.00 92.75 102 TYR A N 1
ATOM 842 C CA . TYR A 1 102 ? -5.874 5.652 16.246 1.00 92.75 102 TYR A CA 1
ATOM 843 C C . TYR A 1 102 ? -5.719 4.143 16.132 1.00 92.75 102 TYR A C 1
ATOM 845 O O . TYR A 1 102 ? -5.707 3.597 15.027 1.00 92.75 102 TYR A O 1
ATOM 853 N N . LEU A 1 103 ? -5.600 3.459 17.267 1.00 92.06 103 LEU A N 1
ATOM 854 C CA . LEU A 1 103 ? -5.552 2.001 17.278 1.00 92.06 103 LEU A CA 1
ATOM 855 C C . LEU A 1 103 ? -6.950 1.469 17.530 1.00 92.06 103 LEU A C 1
ATOM 857 O O . LEU A 1 103 ? -7.500 1.659 18.610 1.00 92.06 103 LEU A O 1
ATOM 861 N N . ASN A 1 104 ? -7.524 0.805 16.539 1.00 92.31 104 ASN A N 1
ATOM 862 C CA . ASN A 1 104 ? -8.782 0.105 16.695 1.00 92.31 104 ASN A CA 1
ATOM 863 C C . ASN A 1 104 ? -8.517 -1.299 17.241 1.00 92.31 104 ASN A C 1
ATOM 865 O O . ASN A 1 104 ? -7.729 -2.054 16.659 1.00 92.31 104 ASN A O 1
ATOM 869 N N . THR A 1 105 ? -9.178 -1.654 18.337 1.00 90.44 105 THR A N 1
ATOM 870 C CA . THR A 1 105 ? -9.159 -3.022 18.865 1.00 90.44 105 THR A CA 1
ATOM 871 C C . THR A 1 105 ? -10.432 -3.759 18.440 1.00 90.44 105 THR A C 1
ATOM 873 O O . THR A 1 105 ? -11.314 -3.178 17.819 1.00 90.44 105 THR A O 1
ATOM 876 N N . THR A 1 106 ? -10.550 -5.048 18.752 1.00 89.81 106 THR A N 1
ATOM 877 C CA . THR A 1 106 ? -11.821 -5.795 18.656 1.00 89.81 106 THR A CA 1
ATOM 878 C C . THR A 1 106 ? -12.451 -6.035 20.029 1.00 89.81 106 THR A C 1
ATOM 880 O O . THR A 1 106 ? -13.290 -6.924 20.178 1.00 89.81 106 THR A O 1
ATOM 883 N N . LEU A 1 107 ? -11.981 -5.326 21.056 1.00 89.50 107 LEU A N 1
ATOM 884 C CA . LEU A 1 107 ? -12.359 -5.569 22.441 1.00 89.50 107 LEU A CA 1
ATOM 885 C C . LEU A 1 107 ? -13.624 -4.793 22.804 1.00 89.50 107 LEU A C 1
ATOM 887 O O . LEU A 1 107 ? -13.695 -3.603 22.498 1.00 89.50 107 LEU A O 1
ATOM 891 N N . PRO A 1 108 ? -14.599 -5.422 23.479 1.00 91.81 108 PRO A N 1
ATOM 892 C CA . PRO A 1 108 ? -15.760 -4.708 23.988 1.00 91.81 108 PRO A CA 1
ATOM 893 C C . PRO A 1 108 ? -15.382 -3.827 25.185 1.00 91.81 108 PRO A C 1
ATOM 895 O O . PRO A 1 108 ? -14.326 -4.003 25.801 1.00 91.81 108 PRO A O 1
ATOM 898 N N . GLU A 1 109 ? -16.278 -2.909 25.546 1.00 90.94 109 GLU A N 1
ATOM 899 C CA . GLU A 1 109 ? -16.097 -1.958 26.654 1.00 90.94 109 GLU A CA 1
ATOM 900 C C . GLU A 1 109 ? -15.789 -2.604 28.017 1.00 90.94 109 GLU A C 1
ATOM 902 O O . GLU A 1 109 ? -15.115 -2.006 28.851 1.00 90.94 109 GLU A O 1
ATOM 907 N N . ASP A 1 110 ? -16.166 -3.866 28.225 1.00 91.44 110 ASP A N 1
ATOM 908 C CA . ASP A 1 110 ? -15.849 -4.611 29.450 1.00 91.44 110 ASP A CA 1
ATOM 909 C C . ASP A 1 110 ? -14.334 -4.773 29.698 1.00 91.44 110 ASP A C 1
ATOM 911 O O . ASP A 1 110 ? -13.907 -5.075 30.812 1.00 91.44 110 ASP A O 1
ATOM 915 N N . TYR A 1 111 ? -13.502 -4.586 28.667 1.00 91.38 111 TYR A N 1
ATOM 916 C CA . TYR A 1 111 ? -12.046 -4.739 28.739 1.00 91.38 111 TYR A CA 1
ATOM 917 C C . TYR A 1 111 ? -11.303 -3.417 28.989 1.00 91.38 111 TYR A C 1
ATOM 919 O O . TYR A 1 111 ? -10.071 -3.417 28.955 1.00 91.38 111 TYR A O 1
ATOM 927 N N . VAL A 1 112 ? -12.007 -2.306 29.257 1.00 91.88 112 VAL A N 1
ATOM 928 C CA . VAL A 1 112 ? -11.391 -0.979 29.480 1.00 91.88 112 VAL A CA 1
ATOM 929 C C . VAL A 1 112 ? -10.319 -1.039 30.562 1.00 91.88 112 VAL A C 1
ATOM 931 O O . VAL A 1 112 ? -9.186 -0.629 30.319 1.00 91.88 112 VAL A O 1
ATOM 934 N N . ASP A 1 113 ? -10.649 -1.588 31.732 1.00 91.31 113 ASP A N 1
ATOM 935 C CA . ASP A 1 113 ? -9.733 -1.616 32.878 1.00 91.31 113 ASP A CA 1
ATOM 936 C C . ASP A 1 113 ? -8.471 -2.439 32.578 1.00 91.31 113 ASP A C 1
ATOM 938 O O . ASP A 1 113 ? -7.356 -2.033 32.909 1.00 91.31 113 ASP A O 1
ATOM 942 N N . LEU A 1 114 ? -8.636 -3.571 31.885 1.00 90.50 114 LEU A N 1
ATOM 943 C CA . LEU A 1 114 ? -7.528 -4.434 31.470 1.00 90.50 114 LEU A CA 1
ATOM 944 C C . LEU A 1 114 ? -6.637 -3.756 30.424 1.00 90.50 114 LEU A C 1
ATOM 946 O O . LEU A 1 114 ? -5.414 -3.904 30.460 1.00 90.50 114 LEU A O 1
ATOM 950 N N . LEU A 1 115 ? -7.238 -3.016 29.490 1.00 89.56 115 LEU A N 1
ATOM 951 C CA . LEU A 1 115 ? -6.505 -2.268 28.476 1.00 89.56 115 LEU A CA 1
ATOM 952 C C . LEU A 1 115 ? -5.733 -1.100 29.095 1.00 89.56 115 LEU A C 1
ATOM 954 O O . LEU A 1 115 ? -4.565 -0.913 28.761 1.00 89.56 115 LEU A O 1
ATOM 958 N N . LEU A 1 116 ? -6.328 -0.374 30.043 1.00 91.19 116 LEU A N 1
ATOM 959 C CA . LEU A 1 116 ? -5.657 0.700 30.779 1.00 91.19 116 LEU A CA 1
ATOM 960 C C . LEU A 1 116 ? -4.468 0.185 31.601 1.00 91.19 116 LEU A C 1
ATOM 962 O O . LEU A 1 116 ? -3.387 0.770 31.538 1.00 91.19 116 LEU A O 1
ATOM 966 N N . GLU A 1 117 ? -4.627 -0.933 32.318 1.00 90.75 117 GLU A N 1
ATOM 967 C CA . GLU A 1 117 ? -3.519 -1.574 33.042 1.00 90.75 117 GLU A CA 1
ATOM 968 C C . GLU A 1 117 ? -2.383 -1.965 32.082 1.00 90.75 117 GLU A C 1
ATOM 970 O O . GLU A 1 117 ? -1.196 -1.804 32.384 1.00 90.75 117 GLU A O 1
ATOM 975 N N . HIS A 1 118 ? -2.735 -2.443 30.888 1.00 90.19 118 HIS A N 1
ATOM 976 C CA . HIS A 1 118 ? -1.756 -2.810 29.876 1.00 90.19 118 HIS A CA 1
ATOM 977 C C . HIS A 1 118 ? -1.026 -1.594 29.276 1.00 90.19 118 HIS A C 1
ATOM 979 O O . HIS A 1 118 ? 0.194 -1.651 29.090 1.00 90.19 118 HIS A O 1
ATOM 985 N N . LEU A 1 119 ? -1.728 -0.484 29.025 1.00 89.81 119 LEU A N 1
ATOM 986 C CA . LEU A 1 119 ? -1.121 0.771 28.565 1.00 89.81 119 LEU A CA 1
ATOM 987 C C . LEU A 1 119 ? -0.151 1.354 29.599 1.00 89.81 119 LEU A C 1
ATOM 989 O O . LEU A 1 119 ? 0.923 1.835 29.232 1.00 89.81 119 LEU A O 1
ATOM 993 N N . ASP A 1 120 ? -0.479 1.258 30.889 1.00 89.88 120 ASP A N 1
ATOM 994 C CA . ASP A 1 120 ? 0.418 1.704 31.959 1.00 89.88 120 ASP A CA 1
ATOM 995 C C . ASP A 1 120 ? 1.684 0.838 32.011 1.00 89.88 120 ASP A C 1
ATOM 997 O O . ASP A 1 120 ? 2.809 1.343 32.008 1.00 89.88 120 ASP A O 1
ATOM 1001 N N . ARG A 1 121 ? 1.516 -0.487 31.929 1.00 87.94 121 ARG A N 1
ATOM 1002 C CA . ARG A 1 121 ? 2.631 -1.444 31.949 1.00 87.94 121 ARG A CA 1
ATOM 1003 C C . ARG A 1 121 ? 3.583 -1.294 30.762 1.00 87.94 121 ARG A C 1
ATOM 1005 O O . ARG A 1 121 ? 4.788 -1.479 30.919 1.00 87.94 121 ARG A O 1
ATOM 1012 N N . THR A 1 122 ? 3.048 -0.995 29.582 1.00 87.38 122 THR A N 1
ATOM 1013 C CA . THR A 1 122 ? 3.830 -0.778 28.350 1.00 87.38 122 THR A CA 1
ATOM 1014 C C . THR A 1 122 ? 4.463 0.616 28.292 1.00 87.38 122 THR A C 1
ATOM 1016 O O . THR A 1 122 ? 5.328 0.859 27.452 1.00 87.38 122 THR A O 1
ATOM 1019 N N . GLY A 1 123 ? 4.084 1.522 29.202 1.00 85.69 123 GLY A N 1
ATOM 1020 C CA . GLY A 1 123 ? 4.560 2.905 29.251 1.00 85.69 123 GLY A CA 1
ATOM 1021 C C . GLY A 1 123 ? 3.852 3.843 28.269 1.00 85.69 123 GLY A C 1
ATOM 1022 O O . GLY A 1 123 ? 4.189 5.026 28.213 1.00 85.69 123 GLY A O 1
ATOM 1023 N N . LEU A 1 124 ? 2.853 3.342 27.538 1.00 86.69 124 LEU A N 1
ATOM 1024 C CA . LEU A 1 124 ? 2.050 4.112 26.589 1.00 86.69 124 LEU A CA 1
ATOM 1025 C C . LEU A 1 124 ? 1.237 5.210 27.278 1.00 86.69 124 LEU A C 1
ATOM 1027 O O . LEU A 1 124 ? 1.162 6.322 26.758 1.00 86.69 124 LEU A O 1
ATOM 1031 N N . SER A 1 125 ? 0.727 4.955 28.485 1.00 86.44 125 SER A N 1
ATOM 1032 C CA . SER A 1 125 ? 0.055 5.985 29.293 1.00 86.44 125 SER A CA 1
ATOM 1033 C C . SER A 1 125 ? 0.975 7.178 29.585 1.00 86.44 125 SER A C 1
ATOM 1035 O O . SER A 1 125 ? 0.538 8.325 29.603 1.00 86.44 125 SER A O 1
ATOM 1037 N N . GLY A 1 126 ? 2.283 6.937 29.745 1.00 82.00 126 GLY A N 1
ATOM 1038 C CA . GLY A 1 126 ? 3.287 7.992 29.929 1.00 82.00 126 GLY A CA 1
ATOM 1039 C C . GLY A 1 126 ? 3.578 8.808 28.663 1.00 82.00 126 GLY A C 1
ATOM 1040 O O . GLY A 1 126 ? 4.113 9.910 28.760 1.00 82.00 126 GLY A O 1
ATOM 1041 N N . MET A 1 127 ? 3.211 8.286 27.490 1.00 80.69 127 MET A N 1
ATOM 1042 C CA . MET A 1 127 ? 3.255 8.987 26.201 1.00 80.69 127 MET A CA 1
ATOM 1043 C C . MET A 1 127 ? 1.945 9.731 25.897 1.00 80.69 127 MET A C 1
ATOM 1045 O O . MET A 1 127 ? 1.812 10.309 24.822 1.00 80.69 127 MET A O 1
ATOM 1049 N N . GLY A 1 128 ? 0.991 9.716 26.835 1.00 84.19 128 GLY A N 1
ATOM 1050 C CA . GLY A 1 128 ? -0.325 10.326 26.680 1.00 84.19 128 GLY A CA 1
ATOM 1051 C C . GLY A 1 128 ? -1.343 9.429 25.980 1.00 84.19 128 GLY A C 1
ATOM 1052 O O . GLY A 1 128 ? -2.365 9.938 25.547 1.00 84.19 128 GLY A O 1
ATOM 1053 N N . ALA A 1 129 ? -1.095 8.123 25.829 1.00 88.31 129 ALA A N 1
ATOM 1054 C CA . ALA A 1 129 ? -2.090 7.239 25.234 1.00 88.31 129 ALA A CA 1
ATOM 1055 C C . ALA A 1 129 ? -3.291 7.039 26.174 1.00 88.31 129 ALA A C 1
ATOM 1057 O O . ALA A 1 129 ? -3.121 6.745 27.358 1.00 88.31 129 ALA A O 1
ATOM 1058 N N . GLU A 1 130 ? -4.498 7.149 25.630 1.00 90.62 130 GLU A N 1
ATOM 1059 C CA . GLU A 1 130 ? -5.764 6.993 26.351 1.00 90.62 130 GLU A CA 1
ATOM 1060 C C . GLU A 1 130 ? -6.652 5.947 25.666 1.00 90.62 130 GLU A C 1
ATOM 1062 O O . GLU A 1 130 ? -6.420 5.565 24.519 1.00 90.62 130 GLU A O 1
ATOM 1067 N N . VAL A 1 131 ? -7.677 5.466 26.373 1.00 91.44 131 VAL A N 1
ATOM 1068 C CA . VAL A 1 131 ? -8.670 4.529 25.832 1.00 91.44 131 VAL A CA 1
ATOM 1069 C C . VAL A 1 131 ? -9.983 5.267 25.606 1.00 91.44 131 VAL A C 1
ATOM 1071 O O . VAL A 1 131 ? -10.487 5.935 26.507 1.00 91.44 131 VAL A O 1
ATOM 1074 N N . ALA A 1 132 ? -10.557 5.104 24.419 1.00 89.69 132 ALA A N 1
ATOM 1075 C CA . ALA A 1 132 ? -11.874 5.601 24.049 1.00 89.69 132 ALA A CA 1
ATOM 1076 C C . ALA A 1 132 ? -12.782 4.437 23.627 1.00 89.69 132 ALA A C 1
ATOM 1078 O O . ALA A 1 132 ? -12.308 3.429 23.107 1.00 89.69 132 ALA A O 1
ATOM 1079 N N . VAL A 1 133 ? -14.093 4.581 23.826 1.00 88.69 133 VAL A N 1
ATOM 1080 C CA . VAL A 1 133 ? -15.094 3.639 23.302 1.00 88.69 133 VAL A CA 1
ATOM 1081 C C . VAL A 1 133 ? -15.672 4.223 22.018 1.00 88.69 133 VAL A C 1
ATOM 1083 O O . VAL A 1 133 ? -16.206 5.332 22.024 1.00 88.69 133 VAL A O 1
ATOM 1086 N N . VAL A 1 134 ? -15.565 3.478 20.923 1.00 83.75 134 VAL A N 1
ATOM 1087 C CA . VAL A 1 134 ? -16.042 3.853 19.590 1.00 83.75 134 VAL A CA 1
ATOM 1088 C C . VAL A 1 134 ? -16.927 2.722 19.082 1.00 83.75 134 VAL A C 1
ATOM 1090 O O . VAL A 1 134 ? -16.470 1.590 18.953 1.00 83.75 134 VAL A O 1
ATOM 1093 N N . ASP A 1 135 ? -18.209 3.009 18.850 1.00 82.75 135 ASP A N 1
ATOM 1094 C CA . ASP A 1 135 ? -19.204 2.029 18.385 1.00 82.75 135 ASP A CA 1
ATOM 1095 C C . ASP A 1 135 ? -19.254 0.732 19.227 1.00 82.75 135 ASP A C 1
ATOM 1097 O O . ASP A 1 135 ? -19.437 -0.370 18.709 1.00 82.75 135 ASP A O 1
ATOM 1101 N N . GLY A 1 136 ? -19.076 0.857 20.549 1.00 82.38 136 GLY A N 1
ATOM 1102 C CA . GLY A 1 136 ? -19.086 -0.270 21.494 1.00 82.38 136 GLY 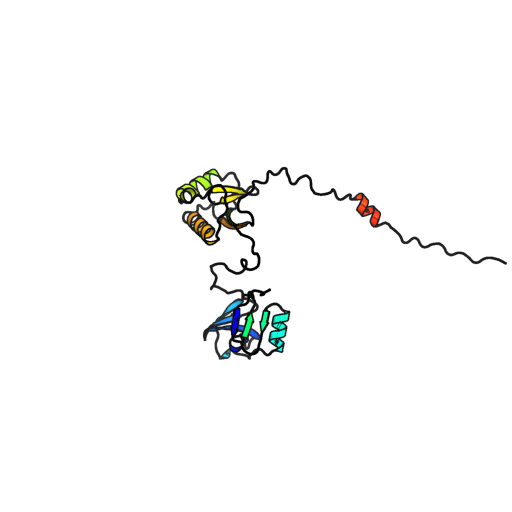A CA 1
ATOM 1103 C C . GLY A 1 136 ? -17.790 -1.090 21.537 1.00 82.38 136 GLY A C 1
ATOM 1104 O O . GLY A 1 136 ? -17.744 -2.134 22.190 1.00 82.38 136 GLY A O 1
ATOM 1105 N N . VAL A 1 137 ? -16.738 -0.627 20.859 1.00 87.94 137 VAL A N 1
ATOM 1106 C CA . VAL A 1 137 ? -15.421 -1.268 20.797 1.00 87.94 137 VAL A CA 1
ATOM 1107 C C . VAL A 1 137 ? -14.349 -0.312 21.316 1.00 87.94 137 VAL A C 1
ATOM 1109 O O . VAL A 1 137 ? -14.471 0.907 21.206 1.00 87.94 137 VAL A O 1
ATOM 1112 N N . LEU A 1 138 ? -13.288 -0.850 21.910 1.00 91.50 138 LEU A N 1
ATOM 1113 C CA . LEU A 1 138 ? -12.200 -0.042 22.442 1.00 91.50 138 LEU A CA 1
ATOM 1114 C C . LEU A 1 138 ? -11.245 0.428 21.353 1.00 91.50 138 LEU A C 1
ATOM 1116 O O . LEU A 1 138 ? -10.788 -0.346 20.510 1.00 91.50 138 LEU A O 1
ATOM 1120 N N . ALA A 1 139 ? -10.890 1.699 21.436 1.00 92.38 139 ALA A N 1
ATOM 1121 C CA . ALA A 1 139 ? -9.864 2.339 20.643 1.00 92.38 139 ALA A CA 1
ATOM 1122 C C . ALA A 1 139 ? -8.799 2.939 21.566 1.00 92.38 139 ALA A C 1
ATOM 1124 O O . ALA A 1 139 ? -9.114 3.431 22.649 1.00 92.38 139 ALA A O 1
ATOM 1125 N N . VAL A 1 140 ? -7.540 2.926 21.131 1.00 91.19 140 VAL A N 1
ATOM 1126 C CA . VAL A 1 140 ? -6.452 3.649 21.800 1.00 91.19 140 VAL A CA 1
ATOM 1127 C C . VAL A 1 140 ? -6.163 4.927 21.025 1.00 91.19 140 VAL A C 1
ATOM 1129 O O . VAL A 1 140 ? -5.911 4.894 19.815 1.00 91.19 140 VAL A O 1
ATOM 1132 N N . THR A 1 141 ? -6.202 6.047 21.732 1.00 92.25 141 THR A N 1
ATOM 1133 C CA . THR A 1 141 ? -5.959 7.401 21.226 1.00 92.25 141 THR A CA 1
ATOM 1134 C C . THR A 1 141 ? -4.709 7.997 21.866 1.00 92.25 141 THR A C 1
ATOM 1136 O O . THR A 1 141 ? -4.114 7.395 22.755 1.00 92.25 141 THR A O 1
ATOM 1139 N N . GLY A 1 142 ? -4.309 9.183 21.418 1.00 88.75 142 GLY A N 1
ATOM 1140 C CA . GLY A 1 142 ? -3.354 10.040 22.111 1.00 88.75 142 GLY A CA 1
ATOM 1141 C C . GLY A 1 142 ? -4.005 10.868 23.224 1.00 88.75 142 GLY A C 1
ATOM 1142 O O . GLY A 1 142 ? -5.110 10.571 23.688 1.00 88.75 142 GLY A O 1
ATOM 1143 N N . GLU A 1 143 ? -3.295 11.918 23.635 1.00 86.31 143 GLU A N 1
ATOM 1144 C CA . GLU A 1 143 ? -3.574 12.689 24.851 1.00 86.31 143 GLU A CA 1
ATOM 1145 C C . GLU A 1 143 ? -4.913 13.427 24.758 1.00 86.31 143 GLU A C 1
ATOM 1147 O O . GLU A 1 143 ? -5.218 14.029 23.725 1.00 86.31 143 GLU A O 1
ATOM 1152 N N . ASN A 1 144 ? -5.702 13.443 25.834 1.00 83.00 144 ASN A N 1
ATOM 1153 C CA . ASN A 1 144 ? -7.011 14.101 25.874 1.00 83.00 144 ASN A CA 1
ATOM 1154 C C . ASN A 1 144 ? -7.967 13.607 24.768 1.00 83.00 144 ASN A C 1
ATOM 1156 O O . ASN A 1 144 ? -8.646 14.412 24.123 1.00 83.00 144 ASN A O 1
ATOM 1160 N N . GLN A 1 145 ? -7.981 12.298 24.505 1.00 81.88 145 GLN A N 1
ATOM 1161 C CA . GLN A 1 145 ? -8.749 11.654 23.428 1.00 81.88 145 GLN A CA 1
ATOM 1162 C C . GLN A 1 145 ? -8.456 12.185 22.012 1.00 81.88 145 GLN A C 1
ATOM 1164 O O . GLN A 1 145 ? -9.251 11.995 21.081 1.00 81.88 145 GLN A O 1
ATOM 1169 N N . THR A 1 146 ? -7.324 12.867 21.820 1.00 86.62 146 THR A N 1
ATOM 1170 C CA . THR A 1 146 ? -6.893 13.301 20.490 1.00 86.62 146 THR A CA 1
ATOM 1171 C C . THR A 1 146 ? -6.314 12.130 19.714 1.00 86.62 146 THR A C 1
ATOM 1173 O O . THR A 1 146 ? -5.674 11.239 20.260 1.00 86.62 146 THR A O 1
ATOM 1176 N N . LEU A 1 147 ? -6.568 12.098 18.416 1.00 89.38 147 LEU A N 1
ATOM 1177 C CA . LEU A 1 147 ? -6.029 11.078 17.530 1.00 89.38 147 LEU A CA 1
ATOM 1178 C C . LEU A 1 147 ? -4.583 11.439 17.149 1.00 89.38 147 LEU A C 1
ATOM 1180 O O . LEU A 1 147 ? -4.236 12.618 17.053 1.00 89.38 147 LEU A O 1
ATOM 1184 N N . PHE A 1 148 ? -3.743 10.430 16.913 1.00 88.69 148 PHE A N 1
ATOM 1185 C CA . PHE A 1 148 ? -2.346 10.607 16.516 1.00 88.69 148 PHE A CA 1
ATOM 1186 C C . PHE A 1 148 ? -2.262 11.441 15.235 1.00 88.69 148 PHE A C 1
ATOM 1188 O O . PHE A 1 148 ? -2.982 11.190 14.264 1.00 88.69 148 PHE A O 1
ATOM 1195 N N . ALA A 1 149 ? -1.395 12.452 15.228 1.00 83.94 149 ALA A N 1
ATOM 1196 C CA . ALA A 1 149 ? -1.312 13.404 14.123 1.00 83.94 149 ALA A CA 1
ATOM 1197 C C . ALA A 1 149 ? -0.594 12.804 12.912 1.00 83.94 149 ALA A C 1
ATOM 1199 O O . ALA A 1 149 ? -0.796 13.239 11.777 1.00 83.94 149 ALA A O 1
ATOM 1200 N N . THR A 1 150 ? 0.259 11.811 13.158 1.00 84.75 150 THR A N 1
ATOM 1201 C CA . THR A 1 150 ? 0.995 11.103 12.118 1.00 84.75 150 THR A CA 1
ATOM 1202 C C . THR A 1 150 ? 0.805 9.602 12.238 1.00 84.75 150 THR A C 1
ATOM 1204 O O . THR A 1 150 ? 0.506 9.054 13.298 1.00 84.75 150 THR A O 1
ATOM 1207 N N . LEU A 1 151 ? 0.984 8.927 11.113 1.00 85.38 151 LEU A N 1
ATOM 1208 C CA . LEU A 1 151 ? 0.874 7.484 11.049 1.00 85.38 151 LEU A CA 1
ATOM 1209 C C . LEU A 1 151 ? 2.066 6.792 11.733 1.00 85.38 151 LEU A C 1
ATOM 1211 O O . LEU A 1 151 ? 1.874 5.785 12.407 1.00 85.38 151 LEU A O 1
ATOM 1215 N N . ASP A 1 152 ? 3.255 7.399 11.667 1.00 82.69 152 ASP A N 1
ATOM 1216 C CA . ASP A 1 152 ? 4.451 6.949 12.392 1.00 82.69 152 ASP A CA 1
ATOM 1217 C C . ASP A 1 152 ? 4.228 6.931 13.918 1.00 82.69 152 ASP A C 1
ATOM 1219 O O . ASP A 1 152 ? 4.743 6.051 14.607 1.00 82.69 152 ASP A O 1
ATOM 1223 N N . GLU A 1 153 ? 3.474 7.893 14.466 1.00 85.25 153 GLU A N 1
ATOM 1224 C CA . GLU A 1 153 ? 3.096 7.916 15.889 1.00 85.25 153 GLU A CA 1
ATOM 1225 C C . GLU A 1 153 ? 2.156 6.758 16.240 1.00 85.25 153 GLU A C 1
ATOM 1227 O O . GLU A 1 153 ? 2.363 6.080 17.247 1.00 85.25 153 GLU A O 1
ATOM 1232 N N . ALA A 1 154 ? 1.155 6.495 15.396 1.00 87.44 154 ALA A N 1
ATOM 1233 C CA . ALA A 1 154 ? 0.219 5.397 15.608 1.00 87.44 154 ALA A CA 1
ATOM 1234 C C . ALA A 1 154 ? 0.902 4.024 15.483 1.00 87.44 154 ALA A C 1
ATOM 1236 O O . ALA A 1 154 ? 0.645 3.139 16.293 1.00 87.44 154 ALA A O 1
ATOM 1237 N N . GLU A 1 155 ? 1.806 3.834 14.521 1.00 85.81 155 GLU A N 1
ATOM 1238 C CA . GLU A 1 155 ? 2.563 2.582 14.392 1.00 85.81 155 GLU A CA 1
ATOM 1239 C C . GLU A 1 155 ? 3.525 2.358 15.556 1.00 85.81 155 GLU A C 1
ATOM 1241 O O . GLU A 1 155 ? 3.604 1.241 16.065 1.00 85.81 155 GLU A O 1
ATOM 1246 N N . GLN A 1 156 ? 4.204 3.407 16.031 1.00 86.38 156 GLN A N 1
ATOM 1247 C CA . GLN A 1 156 ? 5.002 3.313 17.254 1.00 86.38 156 GLN A CA 1
ATOM 1248 C C . GLN A 1 156 ? 4.126 2.904 18.437 1.00 86.38 156 GLN A C 1
ATOM 1250 O O . GLN A 1 156 ? 4.485 1.988 19.176 1.00 86.38 156 GLN A O 1
ATOM 1255 N N . ALA A 1 157 ? 2.955 3.530 18.595 1.00 86.62 157 ALA A N 1
ATOM 1256 C CA . ALA A 1 157 ? 2.026 3.167 19.656 1.00 86.62 157 ALA A CA 1
ATOM 1257 C C . ALA A 1 157 ? 1.566 1.704 19.546 1.00 86.62 157 ALA A C 1
ATOM 1259 O O . ALA A 1 157 ? 1.519 0.999 20.554 1.00 86.62 157 ALA A O 1
ATOM 1260 N N . LEU A 1 158 ? 1.296 1.219 18.330 1.00 88.94 158 LEU A N 1
ATOM 1261 C CA . LEU A 1 158 ? 0.961 -0.181 18.075 1.00 88.94 158 LEU A CA 1
ATOM 1262 C C . LEU A 1 158 ? 2.116 -1.120 18.440 1.00 88.94 158 LEU A C 1
ATOM 1264 O O . LEU A 1 158 ? 1.886 -2.144 19.076 1.00 88.94 158 LEU A O 1
ATOM 1268 N N . GLU A 1 159 ? 3.353 -0.787 18.072 1.00 86.69 159 GLU A N 1
ATOM 1269 C CA . GLU A 1 159 ? 4.529 -1.596 18.405 1.00 86.69 159 GLU A CA 1
ATOM 1270 C C . GLU A 1 159 ? 4.726 -1.694 19.924 1.00 86.69 159 GLU A C 1
ATOM 1272 O O . GLU A 1 159 ? 4.947 -2.788 20.451 1.00 86.69 159 GLU A O 1
ATOM 1277 N N . PHE A 1 160 ? 4.577 -0.578 20.648 1.00 86.19 160 PHE A N 1
ATOM 1278 C CA . PHE A 1 160 ? 4.626 -0.572 22.112 1.00 86.19 160 PHE A CA 1
ATOM 1279 C C . PHE A 1 160 ? 3.515 -1.420 22.731 1.00 86.19 160 PHE A C 1
ATOM 1281 O O . PHE A 1 160 ? 3.776 -2.170 23.673 1.00 86.19 160 PHE A O 1
ATOM 1288 N N . LEU A 1 161 ? 2.306 -1.341 22.176 1.00 86.75 161 LEU A N 1
ATOM 1289 C CA . LEU A 1 161 ? 1.152 -2.100 22.639 1.00 86.75 161 LEU A CA 1
ATOM 1290 C C . LEU A 1 161 ? 1.333 -3.607 22.394 1.00 86.75 161 LEU A C 1
ATOM 1292 O O . LEU A 1 161 ? 0.976 -4.427 23.235 1.00 86.75 161 LEU A O 1
ATOM 1296 N N . LEU A 1 162 ? 1.916 -3.986 21.254 1.00 86.38 162 LEU A N 1
ATOM 1297 C CA . LEU A 1 162 ? 2.085 -5.387 20.868 1.00 86.38 162 LEU A CA 1
ATOM 1298 C C . LEU A 1 162 ? 3.308 -6.069 21.491 1.00 86.38 162 LEU A C 1
ATOM 1300 O O . LEU A 1 162 ? 3.371 -7.299 21.512 1.00 86.38 162 LEU A O 1
ATOM 1304 N N . ARG A 1 163 ? 4.269 -5.307 22.024 1.00 82.44 163 ARG A N 1
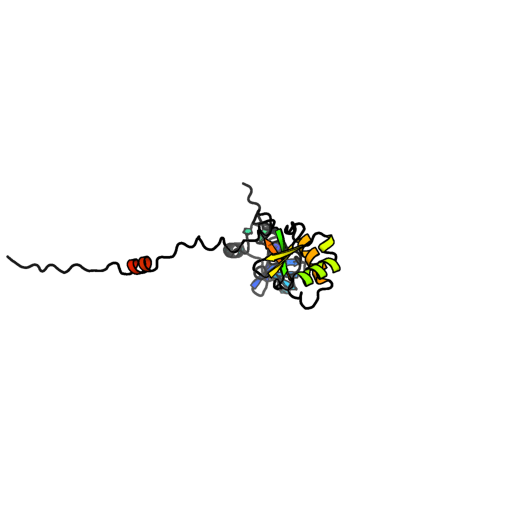ATOM 1305 C CA . ARG A 1 163 ? 5.539 -5.835 22.546 1.00 82.44 163 ARG A CA 1
ATOM 1306 C C . ARG A 1 163 ? 5.372 -6.910 23.624 1.00 82.44 163 ARG A C 1
ATOM 1308 O O . ARG A 1 163 ? 6.108 -7.892 23.604 1.00 82.44 163 ARG A O 1
ATOM 1315 N N . ASP A 1 164 ? 4.405 -6.724 24.519 1.00 79.00 164 ASP A N 1
ATOM 1316 C CA . ASP A 1 164 ? 4.036 -7.677 25.574 1.00 79.00 164 ASP A CA 1
ATOM 1317 C C . ASP A 1 164 ? 2.539 -8.026 25.491 1.00 79.00 164 ASP A C 1
ATOM 1319 O O . ASP A 1 164 ? 1.875 -8.205 26.524 1.00 79.00 164 ASP A O 1
ATOM 1323 N N . ALA A 1 165 ? 1.998 -8.062 24.263 1.00 78.81 165 ALA A N 1
ATOM 1324 C CA . ALA A 1 165 ? 0.569 -8.230 24.040 1.00 78.81 165 ALA A CA 1
ATOM 1325 C C . ALA A 1 165 ? 0.072 -9.566 24.614 1.00 78.81 165 ALA A C 1
ATOM 1327 O O . ALA A 1 165 ? 0.577 -10.633 24.254 1.00 78.81 165 ALA A O 1
ATOM 1328 N N . PRO A 1 166 ? -0.936 -9.530 25.495 1.00 78.69 166 PRO A N 1
ATOM 1329 C CA . PRO A 1 166 ? -1.622 -10.732 25.937 1.00 78.69 166 PRO A CA 1
ATOM 1330 C C . PRO A 1 166 ? -2.515 -11.293 24.820 1.00 78.69 166 PRO A C 1
ATOM 1332 O O . PRO A 1 166 ? -2.954 -10.559 23.938 1.00 78.69 166 PRO A O 1
ATOM 1335 N N . ASP A 1 167 ? -2.862 -12.581 24.896 1.00 83.06 167 ASP A N 1
ATOM 1336 C CA . ASP A 1 167 ? -3.646 -13.280 23.858 1.00 83.06 167 ASP A CA 1
ATOM 1337 C C . ASP A 1 167 ? -5.001 -12.615 23.538 1.00 83.06 167 ASP A C 1
ATOM 1339 O O . ASP A 1 167 ? -5.516 -12.724 22.420 1.00 83.06 167 ASP A O 1
ATOM 1343 N N . TRP A 1 168 ? -5.585 -11.904 24.510 1.00 83.81 168 TRP A N 1
ATOM 1344 C CA . TRP A 1 168 ? -6.834 -11.165 24.322 1.00 83.81 168 TRP A CA 1
ATOM 1345 C C . TRP A 1 168 ? -6.676 -9.930 23.421 1.00 83.81 168 TRP A C 1
ATOM 1347 O O . TRP A 1 168 ? -7.654 -9.494 22.827 1.00 83.81 168 TRP A O 1
ATOM 1357 N N . LEU A 1 169 ? -5.460 -9.413 23.238 1.00 83.38 169 LEU A N 1
ATOM 1358 C CA . LEU A 1 169 ? -5.134 -8.245 22.414 1.00 83.38 169 LEU A CA 1
ATOM 1359 C C . LEU A 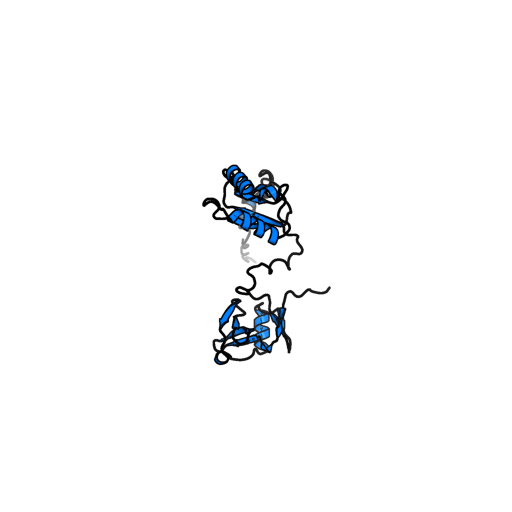1 169 ? -4.607 -8.655 21.023 1.00 83.38 169 LEU A C 1
ATOM 1361 O O . LEU A 1 169 ? -3.696 -8.047 20.471 1.00 83.38 169 LEU A O 1
ATOM 1365 N N . SER A 1 170 ? -5.152 -9.733 20.457 1.00 71.88 170 SER A N 1
ATOM 1366 C CA . SER A 1 170 ? -4.631 -10.360 19.231 1.00 71.88 170 SER A CA 1
ATOM 1367 C C . SER A 1 170 ? -5.027 -9.653 17.929 1.00 71.88 170 SER A C 1
ATOM 1369 O O . SER A 1 170 ? -4.431 -9.924 16.887 1.00 71.88 170 SER A O 1
ATOM 1371 N N . ALA A 1 171 ? -6.001 -8.742 17.970 1.00 82.81 171 ALA A N 1
ATOM 1372 C CA . ALA A 1 171 ? -6.515 -8.040 16.797 1.00 82.81 171 ALA A CA 1
ATOM 1373 C C . ALA A 1 171 ? -6.578 -6.526 17.042 1.00 82.81 171 ALA A C 1
ATOM 1375 O O . ALA A 1 171 ? -7.651 -5.944 17.197 1.00 82.81 171 ALA A O 1
ATOM 1376 N N . VAL A 1 172 ? -5.406 -5.889 17.086 1.00 88.50 172 VAL A N 1
ATOM 1377 C CA . VAL A 1 172 ? -5.288 -4.425 17.072 1.00 88.50 172 VAL A CA 1
ATOM 1378 C C . VAL A 1 172 ? -4.792 -3.974 15.707 1.00 88.50 172 VAL A C 1
ATOM 1380 O O . VAL A 1 172 ? -3.857 -4.548 15.151 1.00 88.50 172 VAL A O 1
ATOM 1383 N N . THR A 1 173 ? -5.433 -2.950 15.154 1.00 87.94 173 THR A N 1
ATOM 1384 C CA . THR A 1 173 ? -5.128 -2.404 13.826 1.00 87.94 173 THR A CA 1
ATOM 1385 C C . THR A 1 173 ? -5.066 -0.884 13.877 1.00 87.94 173 THR A C 1
ATOM 1387 O O . THR A 1 173 ? -5.733 -0.267 14.702 1.00 87.94 173 THR A O 1
ATOM 1390 N N . VAL A 1 174 ? -4.279 -0.261 12.998 1.00 88.38 174 VAL A N 1
ATOM 1391 C CA . VAL A 1 174 ? -4.296 1.201 12.851 1.00 88.38 174 VAL A CA 1
ATOM 1392 C C . VAL A 1 174 ? -5.469 1.599 11.961 1.00 88.38 174 VAL A C 1
ATOM 1394 O O . VAL A 1 174 ? -5.613 1.095 10.847 1.00 88.38 174 VAL A O 1
ATOM 1397 N N . ALA A 1 175 ? -6.287 2.523 12.445 1.00 88.44 175 ALA A N 1
ATOM 1398 C CA . ALA A 1 175 ? -7.380 3.141 11.712 1.00 88.44 175 ALA A CA 1
ATOM 1399 C C . ALA A 1 175 ? -7.161 4.658 11.609 1.00 88.44 175 ALA A C 1
ATOM 1401 O O . ALA A 1 175 ? -6.282 5.221 12.266 1.00 88.44 175 ALA A O 1
ATOM 1402 N N . PHE A 1 176 ? -7.940 5.325 10.754 1.00 88.94 176 PHE A N 1
ATOM 1403 C CA . PHE A 1 176 ? -7.850 6.770 10.547 1.00 88.94 176 PHE A CA 1
ATOM 1404 C C . PHE A 1 176 ? -9.223 7.443 10.597 1.00 88.94 176 PHE A C 1
ATOM 1406 O O . PHE A 1 176 ? -10.255 6.812 10.372 1.00 88.94 176 PHE A O 1
ATOM 1413 N N . SER A 1 177 ? -9.214 8.741 10.883 1.00 84.81 177 SER A N 1
ATOM 1414 C CA . SER A 1 177 ? -10.371 9.630 10.893 1.00 84.81 177 SER A CA 1
ATOM 1415 C C . SER A 1 177 ? -9.977 10.994 10.329 1.00 84.81 177 SER A C 1
ATOM 1417 O O . SER A 1 177 ? -8.834 11.433 10.462 1.00 84.81 177 SER A O 1
ATOM 1419 N N . ASP A 1 178 ? -10.938 11.689 9.725 1.00 82.62 178 ASP A N 1
ATOM 1420 C CA . ASP A 1 178 ? -10.761 13.069 9.256 1.00 82.62 178 ASP A CA 1
ATOM 1421 C C . ASP A 1 178 ? -10.978 14.103 10.382 1.00 82.62 178 ASP A C 1
ATOM 1423 O O . ASP A 1 178 ? -10.760 15.301 10.194 1.00 82.62 178 ASP A O 1
ATOM 1427 N N . LYS A 1 179 ? -11.428 13.659 11.567 1.00 83.44 179 LYS A N 1
ATOM 1428 C CA . LYS A 1 179 ? -11.609 14.499 12.759 1.00 83.44 179 LYS A CA 1
ATOM 1429 C C . LYS A 1 179 ? -10.477 14.246 13.763 1.00 83.44 179 LYS A C 1
ATOM 1431 O O . LYS A 1 179 ? -10.148 13.088 13.987 1.00 83.44 179 LYS A O 1
ATOM 1436 N N . PRO A 1 180 ? -9.939 15.282 14.430 1.00 80.50 180 PRO A N 1
ATOM 1437 C CA . PRO A 1 180 ? -8.821 15.154 15.375 1.00 80.50 180 PRO A CA 1
ATOM 1438 C C . PRO A 1 180 ? -9.167 14.464 16.699 1.00 80.50 180 PRO A C 1
ATOM 1440 O O . PRO A 1 180 ? -8.273 14.178 17.489 1.00 80.50 180 PRO A O 1
ATOM 1443 N N . THR A 1 181 ? -10.448 14.242 16.981 1.00 81.06 181 THR A N 1
ATOM 1444 C CA . THR A 1 181 ? -10.936 13.738 18.268 1.00 81.06 181 THR A CA 1
ATOM 1445 C C . THR A 1 181 ? -12.166 12.885 18.005 1.00 81.06 181 THR A C 1
ATOM 1447 O O . THR A 1 181 ? -12.969 13.215 17.120 1.00 81.06 181 THR A O 1
ATOM 1450 N N . PHE A 1 182 ? -12.354 11.823 18.786 1.00 76.31 182 PHE A N 1
ATOM 1451 C CA . PHE A 1 182 ? -13.652 11.166 18.838 1.00 76.31 182 PHE A CA 1
ATOM 1452 C C . PHE A 1 182 ? -14.649 12.116 19.491 1.00 76.31 182 PHE A C 1
ATOM 1454 O O . PHE A 1 182 ? -14.550 12.454 20.665 1.00 76.31 182 PHE A O 1
ATOM 1461 N N . THR A 1 183 ? -15.611 12.596 18.707 1.00 58.75 183 THR A N 1
ATOM 1462 C CA . THR A 1 183 ? -16.822 13.165 19.291 1.00 58.75 183 THR A CA 1
ATOM 1463 C C . THR A 1 183 ? -17.640 11.958 19.703 1.00 58.75 183 THR A C 1
ATOM 1465 O O . THR A 1 183 ? -18.092 11.223 18.824 1.00 58.75 183 THR A O 1
ATOM 1468 N N . GLN A 1 184 ? -17.744 11.706 21.010 1.00 55.41 184 GLN A N 1
ATOM 1469 C CA . GLN A 1 184 ? -18.673 10.723 21.553 1.00 55.41 184 GLN A CA 1
ATOM 1470 C C . GLN A 1 184 ? -20.040 11.111 20.992 1.00 55.41 184 GLN A C 1
ATOM 1472 O O . GLN A 1 184 ? -20.598 12.149 21.341 1.00 55.41 184 GLN A O 1
ATOM 1477 N N . THR A 1 185 ? -20.470 10.393 19.958 1.00 44.81 185 THR A N 1
ATOM 1478 C CA . THR A 1 185 ? -21.752 10.661 19.328 1.00 44.81 185 THR A CA 1
ATOM 1479 C C . THR A 1 185 ? -22.729 10.054 20.301 1.00 44.81 185 THR A C 1
ATOM 1481 O O . THR A 1 185 ? -22.887 8.836 20.317 1.00 44.81 185 THR A O 1
ATOM 1484 N N . ASP A 1 186 ? -23.280 10.887 21.185 1.00 41.84 186 ASP A N 1
ATOM 1485 C CA . ASP A 1 186 ? -24.457 10.512 21.948 1.00 41.84 186 ASP A CA 1
ATOM 1486 C C . ASP A 1 186 ? -25.435 9.923 20.933 1.00 41.84 186 ASP A C 1
ATOM 1488 O O . ASP A 1 186 ? -25.845 10.571 19.968 1.00 41.84 186 ASP A O 1
ATOM 1492 N N . SER A 1 187 ? -25.723 8.638 21.101 1.00 47.31 187 SER A N 1
ATOM 1493 C CA . SER A 1 187 ? -26.515 7.801 20.202 1.00 47.31 187 SER A CA 1
ATOM 1494 C C . SER A 1 187 ? -27.976 8.256 20.050 1.00 47.31 187 SER A C 1
ATOM 1496 O O . SER A 1 187 ? -28.789 7.514 19.508 1.00 47.31 187 SER A O 1
ATOM 1498 N N . ASP A 1 188 ? -28.310 9.463 20.507 1.00 44.94 188 ASP A N 1
ATOM 1499 C CA . ASP A 1 188 ? -29.638 10.066 20.453 1.00 44.94 188 ASP A CA 1
ATOM 1500 C C . ASP A 1 188 ? -29.872 10.940 19.203 1.00 44.94 188 ASP A C 1
ATOM 1502 O O . ASP A 1 188 ? -31.023 11.151 18.832 1.00 44.94 188 ASP A O 1
ATOM 1506 N N . ASP A 1 189 ? -28.833 11.392 18.487 1.00 42.88 189 ASP A N 1
ATOM 1507 C CA . ASP A 1 189 ? -29.002 12.379 17.395 1.00 42.88 189 ASP A CA 1
ATOM 1508 C C . ASP A 1 189 ? -29.245 11.785 15.987 1.00 42.88 189 ASP A C 1
ATOM 1510 O O . ASP A 1 189 ? -29.471 12.521 15.028 1.00 42.88 189 ASP A O 1
ATOM 1514 N N . PHE A 1 190 ? -29.252 10.455 15.826 1.00 42.72 190 PHE A N 1
ATOM 1515 C CA . PHE A 1 190 ? -29.543 9.803 14.532 1.00 42.72 190 PHE A CA 1
ATOM 1516 C C . PHE A 1 190 ? -31.013 9.386 14.343 1.00 42.72 190 PHE A C 1
ATOM 1518 O O . PHE A 1 190 ? -31.349 8.769 13.330 1.00 42.72 190 PHE A O 1
ATOM 1525 N N . ALA A 1 191 ? -31.904 9.718 15.282 1.00 46.78 191 ALA A N 1
ATOM 1526 C CA . ALA A 1 191 ? -33.306 9.306 15.211 1.00 46.78 191 ALA A CA 1
ATOM 1527 C C . ALA A 1 191 ? -34.207 10.195 14.324 1.00 46.78 191 ALA A C 1
ATOM 1529 O O . ALA A 1 191 ? -35.290 9.739 13.964 1.00 46.78 191 ALA A O 1
ATOM 1530 N N . ASP A 1 192 ? -33.791 11.405 13.924 1.00 46.31 192 ASP A N 1
ATOM 1531 C CA . ASP A 1 192 ? -34.734 12.409 13.384 1.00 46.31 192 ASP A CA 1
ATOM 1532 C C . ASP A 1 192 ? -34.573 12.809 11.901 1.00 46.31 192 ASP A C 1
ATOM 1534 O O . ASP A 1 192 ? -35.325 13.658 11.422 1.00 46.31 192 ASP A O 1
ATOM 1538 N N . GLU A 1 193 ? -33.675 12.197 11.116 1.00 43.50 193 GLU A N 1
ATOM 1539 C CA . GLU A 1 193 ? -33.455 12.635 9.718 1.00 43.50 193 GLU A CA 1
ATOM 1540 C C . GLU A 1 193 ? -33.504 11.525 8.655 1.00 43.50 193 GLU A C 1
ATOM 1542 O O . GLU A 1 193 ? -32.829 11.579 7.629 1.00 43.50 193 GLU A O 1
ATOM 1547 N N . PHE A 1 194 ? -34.383 10.538 8.841 1.00 43.44 194 PHE A N 1
ATOM 1548 C CA . PHE A 1 194 ? -34.950 9.825 7.694 1.00 43.44 194 PHE A CA 1
ATOM 1549 C C . PHE A 1 194 ? -36.377 10.326 7.475 1.00 43.44 194 PHE A C 1
ATOM 1551 O O . PHE A 1 194 ? -37.253 9.998 8.279 1.00 43.44 194 PHE A O 1
ATOM 1558 N N . PRO A 1 195 ? -36.665 11.104 6.410 1.00 47.25 195 PRO A N 1
ATOM 1559 C CA . PRO A 1 195 ? -38.049 11.355 6.043 1.00 47.25 195 PRO A CA 1
ATOM 1560 C C . PRO A 1 195 ? -38.688 9.992 5.791 1.00 47.25 195 PRO A C 1
ATOM 1562 O O . PRO A 1 195 ? -38.235 9.244 4.921 1.00 47.25 195 PRO A O 1
ATOM 1565 N N . ALA A 1 196 ? -39.688 9.644 6.603 1.00 50.56 196 ALA A N 1
ATOM 1566 C CA . ALA A 1 196 ? -40.450 8.419 6.443 1.00 50.56 196 ALA A CA 1
ATOM 1567 C C . ALA A 1 196 ? -40.892 8.331 4.979 1.00 50.56 196 ALA A C 1
ATOM 1569 O O . ALA A 1 196 ? -41.650 9.174 4.500 1.00 50.56 196 ALA A O 1
ATOM 1570 N N . ILE A 1 197 ? -40.348 7.355 4.252 1.00 51.81 197 ILE A N 1
ATOM 1571 C CA . ILE A 1 197 ? -40.762 7.080 2.882 1.00 51.81 197 ILE A CA 1
ATOM 1572 C C . ILE A 1 197 ? -42.220 6.645 2.984 1.00 51.81 197 ILE A C 1
ATOM 1574 O O . ILE A 1 197 ? -42.515 5.557 3.482 1.00 51.81 197 ILE A O 1
ATOM 1578 N N . ASP A 1 198 ? -43.122 7.531 2.571 1.00 60.94 198 ASP A N 1
ATOM 1579 C CA . ASP A 1 198 ? -44.551 7.262 2.523 1.00 60.94 198 ASP A CA 1
ATOM 1580 C C . ASP A 1 198 ? -44.805 6.217 1.430 1.00 60.94 198 ASP A C 1
ATOM 1582 O O . ASP A 1 198 ? -44.853 6.512 0.232 1.00 60.94 198 ASP A O 1
ATOM 1586 N N . LEU A 1 199 ? -44.868 4.955 1.855 1.00 56.97 199 LEU A N 1
ATOM 1587 C CA . LEU A 1 199 ? -45.056 3.795 0.988 1.00 56.97 199 LEU A CA 1
ATOM 1588 C C . LEU A 1 199 ? -46.369 3.875 0.192 1.00 56.97 199 LEU A C 1
ATOM 1590 O O . LEU A 1 199 ? -46.428 3.321 -0.905 1.00 56.97 199 LEU A O 1
ATOM 1594 N N . ASP A 1 200 ? -47.378 4.609 0.673 1.00 63.12 200 ASP A N 1
ATOM 1595 C CA . ASP A 1 200 ? -48.643 4.790 -0.048 1.00 63.12 200 ASP A CA 1
ATOM 1596 C C . ASP A 1 200 ? -48.485 5.721 -1.265 1.00 63.12 200 ASP A C 1
ATOM 1598 O O . ASP A 1 200 ? -49.118 5.504 -2.304 1.00 63.12 200 ASP A O 1
ATOM 1602 N N . ALA A 1 201 ? -47.579 6.704 -1.197 1.00 64.31 201 ALA A N 1
ATOM 1603 C CA . ALA A 1 201 ? -47.279 7.589 -2.324 1.00 64.31 201 ALA A CA 1
ATOM 1604 C C . ALA A 1 201 ? -46.574 6.847 -3.476 1.00 64.31 201 ALA A C 1
ATOM 1606 O O . ALA A 1 201 ? -46.848 7.110 -4.646 1.00 64.31 201 ALA A O 1
ATOM 1607 N N . LEU A 1 202 ? -45.717 5.873 -3.153 1.00 57.38 202 LEU A N 1
ATOM 1608 C CA . LEU A 1 202 ? -44.980 5.063 -4.133 1.00 57.38 202 LEU A CA 1
ATOM 1609 C C . LEU A 1 202 ? -45.870 4.047 -4.868 1.00 57.38 202 LEU A C 1
ATOM 1611 O O . LEU A 1 202 ? -45.620 3.743 -6.034 1.00 57.38 202 LEU A O 1
ATOM 1615 N N . ILE A 1 203 ? -46.922 3.541 -4.218 1.00 58.91 203 ILE A N 1
ATOM 1616 C CA . ILE A 1 203 ? -47.876 2.605 -4.836 1.00 58.91 203 ILE A CA 1
ATOM 1617 C C . ILE A 1 203 ? -48.828 3.347 -5.786 1.00 58.91 203 ILE A C 1
ATOM 1619 O O . ILE A 1 203 ? -49.127 2.851 -6.873 1.00 58.91 203 ILE A O 1
ATOM 1623 N N . ALA A 1 204 ? -49.252 4.563 -5.427 1.00 65.38 204 ALA A N 1
ATOM 1624 C CA . ALA A 1 204 ? -50.146 5.372 -6.259 1.00 65.38 204 ALA A CA 1
ATOM 1625 C C . ALA A 1 204 ? -49.526 5.782 -7.611 1.00 65.38 204 ALA A C 1
ATOM 1627 O O . ALA A 1 204 ? -50.253 6.013 -8.578 1.00 65.38 204 ALA A O 1
ATOM 1628 N N . GLU A 1 205 ? -48.195 5.846 -7.706 1.00 60.66 205 GLU A N 1
ATOM 1629 C CA . GLU A 1 205 ? -47.492 6.250 -8.928 1.00 60.66 205 GLU A CA 1
ATOM 1630 C C . GLU A 1 205 ? -47.331 5.108 -9.953 1.00 60.66 205 GLU A C 1
ATOM 1632 O O . GLU A 1 205 ? -47.106 5.372 -11.135 1.00 60.66 205 GLU A O 1
ATOM 1637 N N . GLN A 1 206 ? -47.537 3.842 -9.560 1.00 55.66 206 GLN A N 1
ATOM 1638 C CA . GLN A 1 206 ? -47.486 2.703 -10.491 1.00 55.66 206 GLN A CA 1
ATOM 1639 C C . GLN A 1 206 ? -48.818 2.361 -11.178 1.00 55.66 206 GLN A C 1
ATOM 1641 O O . GLN A 1 206 ? -48.793 1.678 -12.200 1.00 55.66 206 GLN A O 1
ATOM 1646 N N . ASP A 1 207 ? -49.961 2.865 -10.701 1.00 56.62 207 ASP A N 1
ATOM 1647 C CA . ASP A 1 207 ? -51.288 2.518 -11.256 1.00 56.62 207 ASP A CA 1
ATOM 1648 C C . ASP A 1 207 ? -51.826 3.539 -12.291 1.00 56.62 207 ASP A C 1
ATOM 1650 O O . ASP A 1 207 ? -52.995 3.542 -12.692 1.00 56.62 207 ASP A O 1
ATOM 1654 N N . GLY A 1 208 ? -50.958 4.436 -12.768 1.00 50.38 208 GLY A N 1
ATOM 1655 C CA . GLY A 1 208 ? -51.308 5.548 -13.648 1.00 50.38 208 GLY A CA 1
ATOM 1656 C C . GLY A 1 208 ? -51.121 5.300 -15.151 1.00 50.38 208 GLY A C 1
ATOM 1657 O O . GLY A 1 208 ? -50.126 5.732 -15.720 1.00 50.38 208 GLY A O 1
ATOM 1658 N N . ARG A 1 209 ? -52.192 4.822 -15.810 1.00 43.19 209 ARG A N 1
ATOM 1659 C CA . ARG A 1 209 ? -52.623 5.141 -17.202 1.00 43.19 209 ARG A CA 1
ATOM 1660 C C . ARG A 1 209 ? -52.055 4.354 -18.407 1.00 43.19 209 ARG A C 1
ATOM 1662 O O . ARG A 1 209 ? -51.110 4.767 -19.069 1.00 43.19 209 ARG A O 1
ATOM 1669 N N . ALA A 1 210 ? -52.874 3.409 -18.881 1.00 46.69 210 ALA A N 1
ATOM 1670 C CA . ALA A 1 210 ? -53.291 3.337 -20.288 1.00 46.69 210 ALA A CA 1
ATOM 1671 C C . ALA A 1 210 ? -54.774 2.921 -20.354 1.00 46.69 210 ALA A C 1
ATOM 1673 O O . ALA A 1 210 ? -55.103 1.742 -20.400 1.00 46.69 210 ALA A O 1
ATOM 1674 N N . VAL A 1 211 ? -55.681 3.902 -20.306 1.00 56.19 211 VAL A N 1
ATOM 1675 C CA . VAL A 1 211 ? -57.093 3.694 -20.664 1.00 56.19 211 VAL A CA 1
ATOM 1676 C C . VAL A 1 211 ? -57.269 4.268 -22.065 1.00 56.19 211 VAL A C 1
ATOM 1678 O O . VAL A 1 211 ? -57.280 5.487 -22.241 1.00 56.19 211 VAL A O 1
ATOM 1681 N N . GLU A 1 212 ? -57.330 3.379 -23.056 1.00 58.41 212 GLU A N 1
ATOM 1682 C CA . GLU A 1 212 ? -57.749 3.697 -24.422 1.00 58.41 212 GLU A CA 1
ATOM 1683 C C . GLU A 1 212 ? -59.163 4.303 -24.419 1.00 58.41 212 GLU A C 1
ATOM 1685 O O . GLU A 1 212 ? -60.055 3.779 -23.743 1.00 58.41 212 GLU A O 1
ATOM 1690 N N . PRO A 1 213 ? -59.415 5.386 -25.172 1.00 63.00 213 PRO A N 1
ATOM 1691 C CA . PRO A 1 213 ? -60.773 5.850 -25.413 1.00 63.00 213 PRO A CA 1
ATOM 1692 C C . PRO A 1 213 ? -61.488 4.933 -26.427 1.00 63.00 213 PRO A C 1
ATOM 1694 O O . PRO A 1 213 ? -60.854 4.441 -27.362 1.00 63.00 213 PRO A O 1
ATOM 1697 N N . PRO A 1 214 ? -62.807 4.709 -26.282 1.00 58.72 214 PRO A N 1
ATOM 1698 C CA . PRO A 1 214 ? -63.554 3.833 -27.173 1.00 58.72 214 PRO A CA 1
ATOM 1699 C C . PRO A 1 214 ? -63.773 4.475 -28.549 1.00 58.72 214 PRO A C 1
ATOM 1701 O O . PRO A 1 214 ? -64.009 5.678 -28.672 1.00 58.72 214 PRO A O 1
ATOM 1704 N N . LEU A 1 215 ? -63.717 3.618 -29.568 1.00 60.03 215 LEU A N 1
ATOM 1705 C CA . LEU A 1 215 ? -64.036 3.889 -30.967 1.00 60.03 215 LEU A CA 1
ATOM 1706 C C . LEU A 1 215 ? -65.429 4.527 -31.100 1.00 60.03 215 LEU A C 1
ATOM 1708 O O . LEU A 1 215 ? -66.418 3.981 -30.610 1.00 60.03 215 LEU A O 1
ATOM 1712 N N . GLN A 1 216 ? -65.500 5.676 -31.775 1.00 64.00 216 GLN A N 1
ATOM 1713 C CA . GLN A 1 216 ? -66.759 6.241 -32.253 1.00 64.00 216 GLN A CA 1
ATOM 1714 C C . GLN A 1 216 ? -67.166 5.516 -33.538 1.00 64.00 216 GLN A C 1
ATOM 1716 O O . GLN A 1 216 ? -66.465 5.590 -34.545 1.00 64.00 216 GLN A O 1
ATOM 1721 N N . ASP A 1 217 ? -68.296 4.812 -33.472 1.00 59.59 217 ASP A N 1
ATOM 1722 C CA . ASP A 1 217 ? -69.005 4.268 -34.626 1.00 59.59 217 ASP A CA 1
ATOM 1723 C C . ASP A 1 217 ? -69.592 5.414 -35.464 1.00 59.59 217 ASP A C 1
ATOM 1725 O O . ASP A 1 217 ? -70.491 6.135 -35.021 1.00 59.59 217 ASP A O 1
ATOM 1729 N N . ASP A 1 218 ? -69.110 5.542 -36.699 1.00 61.44 218 ASP A N 1
ATOM 1730 C CA . ASP A 1 218 ? -69.747 6.335 -37.745 1.00 61.44 218 ASP A CA 1
ATOM 1731 C C . ASP A 1 218 ? -71.067 5.670 -38.152 1.00 61.44 218 ASP A C 1
ATOM 1733 O O . ASP A 1 218 ? -71.106 4.699 -38.910 1.00 61.44 218 ASP A O 1
ATOM 1737 N N . ASN A 1 219 ? -72.175 6.219 -37.656 1.00 60.50 219 ASN A N 1
ATOM 1738 C CA . ASN A 1 219 ? -73.509 5.921 -38.151 1.00 60.50 219 ASN A CA 1
ATOM 1739 C C . ASN A 1 219 ? -74.324 7.215 -38.283 1.00 60.50 219 ASN A C 1
ATOM 1741 O O . ASN A 1 219 ? -74.754 7.796 -37.287 1.00 60.50 219 ASN A O 1
ATOM 1745 N N . ASN A 1 220 ? -74.621 7.562 -39.539 1.00 52.34 220 ASN A N 1
ATOM 1746 C CA . ASN A 1 220 ? -75.969 7.830 -40.059 1.00 52.34 220 ASN A CA 1
ATOM 1747 C C . ASN A 1 220 ? -76.183 9.186 -40.775 1.00 52.34 220 ASN A C 1
ATOM 1749 O O . ASN A 1 220 ? -76.111 10.246 -40.159 1.00 52.34 220 ASN A O 1
ATOM 1753 N N . SER A 1 221 ? -76.648 9.034 -42.029 1.00 56.25 221 SER A N 1
ATOM 1754 C CA . SER A 1 221 ? -77.452 9.932 -42.890 1.00 56.25 221 SER A CA 1
ATOM 1755 C C . SER A 1 221 ? -76.761 11.033 -43.697 1.00 56.25 221 SER A C 1
ATOM 1757 O O . SER A 1 221 ? -76.330 12.050 -43.119 1.00 56.25 221 SER A O 1
#

Secondary structure (DSSP, 8-state):
------PEEEEGGGEEEETTS-EEEEEETTEEEETTT--EEE--TTSEEEEPPHHHHHHHHHTTSEEEE-SSEEEE-----TTT-SS--SSSSS--SPPEEEEEEEEEGGGHHHHHHHHHHHT-GGGT-EEEEETTEEEEESGGGBPBSSHHHHHHHHHHHHTT--GGG---EEEEESSSB-----TTTTSS-S----HHHHHHTTS----PPPP------

Sequence (221 aa):
MTKTRSSSPMPRNQVFILDDGSVVVQWTEARVQDIQTGVYRNYSPKDFGRRLNDYELERLKEQGIIEEYNRSSVWLYALPEGERFQSQRILESTSNAARFYYLNTTLPEDYVDLLLEHLDRTGLSGMGAEVAVVDGVLAVTGENQTLFATLDEAEQALEFLLRDAPDWLSAVTVAFSDKPTFTQTDSDDFADEFPAIDLDALIAEQDGRAVEPPLQDDNNS

Foldseek 3Di:
DDDPDQFDKDWQVQWAAWPVRFTWGHDDQQWIAGLVQRDIDTDDPNRGDGGDDPVVLVVCCVVQQWVDDDDTITTGNDGPHDPPPPDDDPPPPPDPFQKFKKKWFAAFPVCQVVLVVLCVVLCVVVQQWHWDQDPRGIIIAGHPQFGHRDPVVRVVSVCSSPVPDDPNRVDIDMDMDSDRGDPPPPPPPPPPPDPPPPVVVVVVVVVDDDDDDDDDDDDDD